Protein AF-A6LJL1-F1 (afdb_monomer)

Foldseek 3Di:
DVVVVVVVVVVVPPPFDKWKKFKDQAPHTFWIKIWTDDPQKIWIWIWGPPVKIKIKIKIFRDDQLATQWIKIWIAINNHTAWMWIWGDPQAKIKIWIDGPVDIDIDIDGHGQEQEDEPRTCQSNVLSCVVVPDQKGKYAHRVQCPVPVRVVVGIDMWGWDDDPQWIWIDDPNWIKIFRHDDSDTQWIAGPNRIIMGTDD

pLDDT: mean 88.33, std 14.08, range [37.44, 97.81]

Structure (mmCIF, N/CA/C/O backbone):
data_AF-A6LJL1-F1
#
_entry.id   AF-A6LJL1-F1
#
loop_
_atom_site.group_PDB
_atom_site.id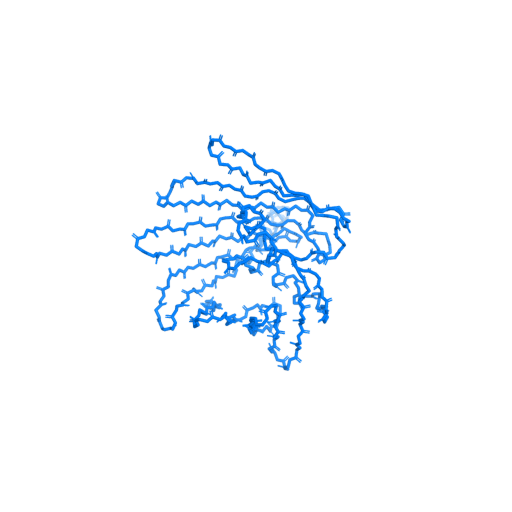
_atom_site.type_symbol
_atom_site.label_atom_id
_atom_site.label_alt_id
_atom_site.label_comp_id
_atom_site.label_asym_id
_atom_site.label_entity_id
_atom_site.label_seq_id
_atom_site.pdbx_PDB_ins_code
_atom_site.Cartn_x
_atom_site.Cartn_y
_atom_site.Cartn_z
_atom_site.occupancy
_atom_site.B_iso_or_equiv
_atom_site.auth_seq_id
_atom_site.auth_comp_id
_atom_site.auth_asym_id
_atom_site.auth_atom_id
_atom_site.pdbx_PDB_model_num
ATOM 1 N N . MET A 1 1 ? 9.061 41.554 26.485 1.00 46.41 1 MET A N 1
ATOM 2 C CA . MET A 1 1 ? 9.128 40.101 26.777 1.00 46.41 1 MET A CA 1
ATOM 3 C C . MET A 1 1 ? 7.873 39.302 26.386 1.00 46.41 1 MET A C 1
ATOM 5 O O . MET A 1 1 ? 7.991 38.101 26.227 1.00 46.41 1 MET A O 1
ATOM 9 N N . LYS A 1 2 ? 6.698 39.914 26.135 1.00 45.69 2 LYS A N 1
ATOM 10 C CA . LYS A 1 2 ? 5.479 39.180 25.710 1.00 45.69 2 LYS A CA 1
ATOM 11 C C . LYS A 1 2 ? 5.458 38.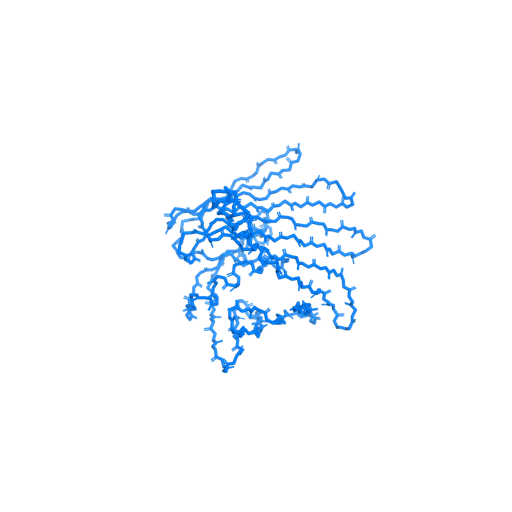695 24.244 1.00 45.69 2 LYS A C 1
ATOM 13 O O . LYS A 1 2 ? 4.682 37.809 23.926 1.00 45.69 2 LYS A O 1
ATOM 18 N N . LYS A 1 3 ? 6.308 39.236 23.357 1.00 46.81 3 LYS A N 1
ATOM 19 C CA . LYS A 1 3 ? 6.348 38.855 21.926 1.00 46.81 3 LYS A CA 1
ATOM 20 C C . LYS A 1 3 ? 7.239 37.641 21.611 1.00 46.81 3 LYS A C 1
ATOM 22 O O . LYS A 1 3 ? 7.042 37.017 20.581 1.00 46.81 3 LYS A O 1
ATOM 27 N N . LEU A 1 4 ? 8.170 37.280 22.502 1.00 45.31 4 LEU A N 1
ATOM 28 C CA . LEU A 1 4 ? 9.023 36.091 22.334 1.00 45.31 4 LEU A CA 1
ATOM 29 C C . LEU A 1 4 ? 8.313 34.792 22.744 1.00 45.31 4 LEU A C 1
ATOM 31 O O . LEU A 1 4 ? 8.611 33.737 22.198 1.00 45.31 4 LEU A O 1
ATOM 35 N N . LEU A 1 5 ? 7.332 34.874 23.649 1.00 43.56 5 LEU A N 1
ATOM 36 C CA . LEU A 1 5 ? 6.586 33.703 24.118 1.00 43.56 5 LEU A CA 1
ATOM 37 C C . LEU A 1 5 ? 5.614 33.156 23.055 1.00 43.56 5 LEU A C 1
ATOM 39 O O . LEU A 1 5 ? 5.353 31.962 23.018 1.00 43.56 5 LEU A O 1
ATOM 43 N N . VAL A 1 6 ? 5.117 34.017 22.159 1.00 47.69 6 VAL A N 1
ATOM 44 C CA . VAL A 1 6 ? 4.208 33.616 21.068 1.00 47.69 6 VAL A CA 1
ATOM 45 C C . VAL A 1 6 ? 4.959 32.846 19.975 1.00 47.69 6 VAL A C 1
ATOM 47 O O . VAL A 1 6 ? 4.405 31.925 19.389 1.00 47.69 6 VAL A O 1
ATOM 50 N N . ILE A 1 7 ? 6.242 33.148 19.751 1.00 46.62 7 ILE A N 1
ATOM 51 C CA . ILE A 1 7 ? 7.057 32.465 18.733 1.00 46.62 7 ILE A CA 1
ATOM 52 C C . ILE A 1 7 ? 7.450 31.051 19.190 1.00 46.62 7 ILE A C 1
ATOM 54 O O . ILE A 1 7 ? 7.488 30.138 18.372 1.00 46.62 7 ILE A O 1
ATOM 58 N N . PHE A 1 8 ? 7.643 30.828 20.494 1.00 38.81 8 PHE A N 1
ATOM 59 C CA . PHE A 1 8 ? 7.943 29.489 21.021 1.00 38.81 8 PHE A CA 1
ATOM 60 C C . PHE A 1 8 ? 6.727 28.544 21.047 1.00 38.81 8 PHE A C 1
ATOM 62 O O . PHE A 1 8 ? 6.906 27.332 21.039 1.00 38.81 8 PHE A O 1
ATOM 69 N N . ILE A 1 9 ? 5.498 29.078 21.024 1.00 46.72 9 ILE A N 1
ATOM 70 C CA . ILE A 1 9 ? 4.262 28.275 20.976 1.00 46.72 9 ILE A CA 1
ATOM 71 C C . ILE A 1 9 ? 3.909 27.860 19.536 1.00 46.72 9 ILE A C 1
ATOM 73 O O . ILE A 1 9 ? 3.347 26.788 19.335 1.00 46.72 9 ILE A O 1
ATOM 77 N N . VAL A 1 10 ? 4.300 28.646 18.526 1.00 43.19 10 VAL A N 1
ATOM 78 C CA . VAL A 1 10 ? 4.066 28.306 17.105 1.00 43.19 10 VAL A CA 1
ATOM 79 C C . VAL A 1 10 ? 5.048 27.239 16.591 1.00 43.19 10 VAL A C 1
ATOM 81 O O . VAL A 1 10 ? 4.733 26.507 15.659 1.00 43.19 10 VAL A O 1
ATOM 84 N N . LEU A 1 11 ? 6.213 27.080 17.228 1.00 37.44 11 LEU A N 1
ATOM 85 C CA . LEU A 1 11 ? 7.200 26.051 16.862 1.00 37.44 11 LEU A CA 1
ATOM 86 C C . LEU A 1 11 ? 6.876 24.645 17.396 1.00 37.44 11 LEU A C 1
ATOM 88 O O . LEU A 1 11 ? 7.512 23.685 16.976 1.00 37.44 11 LEU A O 1
ATOM 92 N N . PHE A 1 12 ? 5.875 24.504 18.270 1.00 40.06 12 PHE A N 1
ATOM 93 C CA . PHE A 1 12 ? 5.456 23.214 18.836 1.00 40.06 12 PHE A CA 1
ATOM 94 C C . PHE A 1 12 ? 4.215 22.610 18.150 1.00 40.06 12 PHE A C 1
ATOM 96 O O . PHE A 1 12 ? 3.683 21.608 18.616 1.00 40.06 12 PHE A O 1
ATOM 103 N N . SER A 1 13 ? 3.718 23.214 17.063 1.00 39.03 13 SER A N 1
ATOM 104 C CA . SER A 1 13 ? 2.414 22.859 16.471 1.00 39.03 13 SER A CA 1
ATOM 105 C C . SER A 1 13 ? 2.462 21.878 15.298 1.00 39.03 13 SER A C 1
ATOM 107 O O . SER A 1 13 ? 1.416 21.592 14.726 1.00 39.03 13 SER A O 1
ATOM 109 N N . ILE A 1 14 ? 3.628 21.342 14.933 1.00 46.09 14 ILE A N 1
ATOM 110 C CA . ILE A 1 14 ? 3.713 20.274 13.930 1.00 46.09 14 ILE A CA 1
ATOM 111 C C . ILE A 1 14 ? 4.067 18.973 14.650 1.00 46.09 14 ILE A C 1
ATOM 113 O O . ILE A 1 14 ? 5.149 18.419 14.483 1.00 46.09 14 ILE A O 1
ATOM 117 N N . PHE A 1 15 ? 3.161 18.490 15.501 1.00 45.28 15 PHE A N 1
ATOM 118 C CA . PHE A 1 15 ? 3.197 17.082 15.878 1.00 45.28 15 PHE A CA 1
ATOM 119 C C . PHE A 1 15 ? 2.766 16.285 14.644 1.00 45.28 15 PHE A C 1
ATOM 121 O O . PHE A 1 15 ? 1.585 16.012 14.453 1.00 45.28 15 PHE A O 1
ATOM 128 N N . THR A 1 16 ? 3.712 15.957 13.762 1.00 56.03 16 THR A N 1
ATOM 129 C CA . THR A 1 16 ? 3.513 14.864 12.808 1.00 56.03 16 THR A CA 1
ATOM 130 C C . THR A 1 16 ? 3.483 13.586 13.628 1.00 56.03 16 THR A C 1
ATOM 132 O O . THR A 1 16 ? 4.525 13.110 14.082 1.00 56.03 16 THR A O 1
ATOM 135 N N . PHE A 1 17 ? 2.284 13.077 13.891 1.00 72.75 17 PHE A N 1
ATOM 136 C CA . PHE A 1 17 ? 2.119 11.777 14.518 1.00 72.75 17 PHE A CA 1
ATOM 137 C C . PHE A 1 17 ? 2.526 10.708 13.504 1.00 72.75 17 PHE A C 1
ATOM 139 O O . PHE A 1 17 ? 1.978 10.639 12.405 1.00 72.75 17 PHE A O 1
ATOM 146 N N . ALA A 1 18 ? 3.533 9.922 13.870 1.00 87.62 18 ALA A N 1
ATOM 147 C CA . ALA A 1 18 ? 3.931 8.735 13.135 1.00 87.62 18 ALA A CA 1
ATOM 148 C C . ALA A 1 18 ? 3.239 7.525 13.766 1.00 87.62 18 ALA A C 1
ATOM 150 O O . ALA A 1 18 ? 3.271 7.368 14.987 1.00 87.62 18 ALA A O 1
ATOM 151 N N . GLU A 1 19 ? 2.632 6.676 12.948 1.00 93.81 19 GLU A N 1
ATOM 152 C CA . GLU A 1 19 ? 2.122 5.372 13.363 1.00 93.81 19 GLU A CA 1
ATOM 153 C C . GLU A 1 19 ? 3.153 4.320 12.943 1.00 93.81 19 GLU A C 1
ATOM 155 O O . GLU A 1 19 ? 3.491 4.210 11.764 1.00 93.81 19 GLU A O 1
ATOM 160 N N . ILE A 1 20 ? 3.702 3.581 13.907 1.00 95.12 20 ILE A N 1
ATOM 161 C CA . ILE A 1 20 ? 4.709 2.546 13.652 1.00 95.12 20 ILE A CA 1
ATOM 162 C C . ILE A 1 20 ? 4.022 1.191 13.723 1.00 95.12 20 ILE A C 1
ATOM 164 O O . ILE A 1 20 ? 3.273 0.918 14.652 1.00 95.12 20 ILE A O 1
ATOM 168 N N . TYR A 1 21 ? 4.305 0.333 12.755 1.00 95.56 21 TYR A N 1
ATOM 169 C CA . TYR A 1 21 ? 3.726 -0.990 12.624 1.00 95.56 21 TYR A CA 1
ATOM 170 C C . TYR A 1 21 ? 4.817 -2.053 12.592 1.00 95.56 21 TYR A C 1
ATOM 172 O O . TYR A 1 21 ? 5.855 -1.867 11.956 1.00 95.56 21 TYR A O 1
ATOM 180 N N . SER A 1 22 ? 4.561 -3.188 13.233 1.00 95.50 22 SER A N 1
ATOM 181 C CA . SER A 1 22 ? 5.344 -4.413 13.079 1.00 95.50 22 SER A CA 1
ATOM 182 C C . SER A 1 22 ? 4.721 -5.290 11.999 1.00 95.50 22 SER A C 1
ATOM 184 O O . SER A 1 22 ? 3.500 -5.391 11.925 1.00 95.50 22 SER A O 1
ATOM 186 N N . ILE A 1 23 ? 5.548 -5.911 11.159 1.00 94.19 23 ILE A N 1
ATOM 187 C CA . ILE A 1 23 ? 5.124 -6.845 10.109 1.00 94.19 23 ILE A CA 1
ATOM 188 C C . ILE A 1 23 ? 5.621 -8.233 10.496 1.00 94.19 23 ILE A C 1
ATOM 190 O O . ILE A 1 23 ? 6.821 -8.413 10.718 1.00 94.19 23 ILE A O 1
ATOM 194 N N . LYS A 1 24 ? 4.721 -9.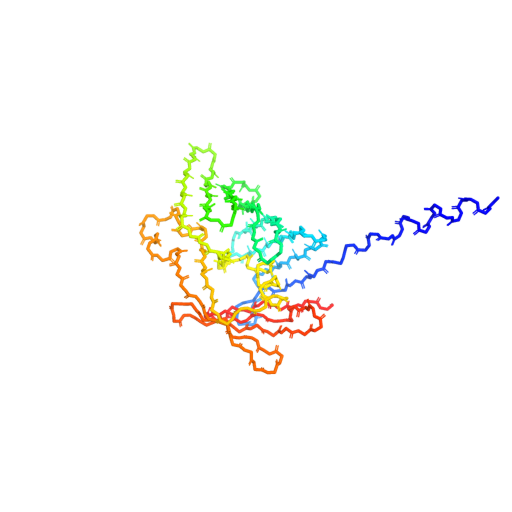214 10.572 1.00 92.75 24 LYS A N 1
ATOM 195 C CA . LYS A 1 24 ? 5.029 -10.571 11.038 1.00 92.75 24 LYS A CA 1
ATOM 196 C C . LYS A 1 24 ? 4.496 -11.635 10.084 1.00 92.75 24 LYS A C 1
ATOM 198 O O . LYS A 1 24 ? 3.499 -11.408 9.406 1.00 92.75 24 LYS A O 1
ATOM 203 N N . ILE A 1 25 ? 5.135 -12.806 10.071 1.00 90.75 25 ILE A N 1
ATOM 204 C CA . ILE A 1 25 ? 4.5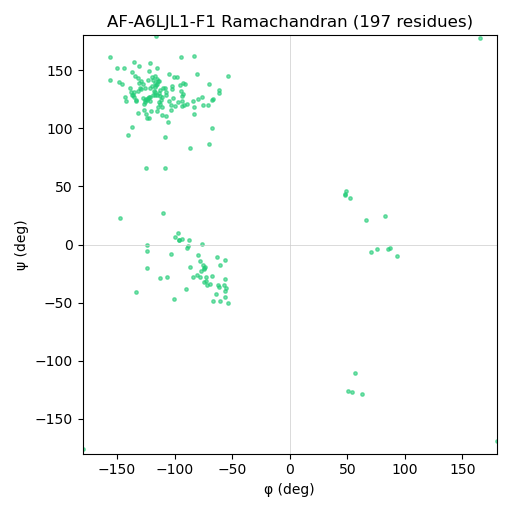41 -14.062 9.583 1.00 90.75 25 ILE A CA 1
ATOM 205 C C . ILE A 1 25 ? 4.429 -15.021 10.764 1.00 90.75 25 ILE A C 1
ATOM 207 O O . ILE A 1 25 ? 5.442 -15.439 11.334 1.00 90.75 25 ILE A O 1
ATOM 211 N N . GLY A 1 26 ? 3.193 -15.362 11.139 1.00 89.12 26 GLY A N 1
ATOM 212 C CA . GLY A 1 26 ? 2.937 -15.998 12.432 1.00 89.12 26 GLY A CA 1
ATOM 213 C C . GLY A 1 26 ? 3.527 -15.146 13.561 1.00 89.12 26 GLY A C 1
ATOM 214 O O . GLY A 1 26 ? 3.305 -13.941 13.602 1.00 89.12 26 GLY A O 1
ATOM 215 N N . ASP A 1 27 ? 4.346 -15.746 14.424 1.00 88.12 27 ASP A N 1
ATOM 216 C CA . ASP A 1 27 ? 5.006 -15.033 15.530 1.00 88.12 27 ASP A CA 1
ATOM 217 C C . ASP A 1 27 ? 6.367 -14.413 15.150 1.00 88.12 27 ASP A C 1
ATOM 219 O O . ASP A 1 27 ? 7.032 -13.794 15.982 1.00 88.12 27 ASP A O 1
ATOM 223 N N . THR A 1 28 ? 6.820 -14.587 13.903 1.00 91.81 28 THR A N 1
ATOM 224 C CA . THR A 1 28 ? 8.150 -14.134 13.467 1.00 91.81 28 THR A CA 1
ATOM 225 C C . THR A 1 28 ? 8.081 -12.707 12.945 1.00 91.81 28 THR A C 1
ATOM 227 O O . THR A 1 28 ? 7.384 -12.447 11.965 1.00 91.81 28 THR A O 1
ATOM 230 N N . LEU A 1 29 ? 8.837 -11.794 13.561 1.00 93.06 29 LEU A N 1
ATOM 231 C CA . LEU A 1 29 ? 9.020 -10.436 13.050 1.00 93.06 29 LEU A CA 1
ATOM 232 C C . LEU A 1 29 ? 9.805 -10.473 11.736 1.00 93.06 29 LEU A C 1
ATOM 234 O O . LEU A 1 29 ? 10.911 -11.006 11.691 1.00 93.06 29 LEU A O 1
ATOM 238 N N . LEU A 1 30 ? 9.240 -9.870 10.696 1.00 92.38 30 LEU A N 1
ATOM 239 C CA . LEU A 1 30 ? 9.883 -9.714 9.394 1.00 92.38 30 LEU A CA 1
ATOM 240 C C . LEU A 1 30 ? 10.339 -8.292 9.120 1.00 92.38 30 LEU A C 1
ATOM 242 O O . LEU A 1 30 ? 11.245 -8.078 8.322 1.00 92.38 30 LEU A O 1
ATOM 246 N N . GLY A 1 31 ? 9.673 -7.310 9.716 1.00 93.81 31 GLY A N 1
ATOM 247 C CA . GLY A 1 31 ? 9.887 -5.936 9.318 1.00 93.81 31 GLY A CA 1
ATOM 248 C C . GLY A 1 31 ? 9.067 -4.934 10.096 1.00 93.81 31 GLY A C 1
ATOM 249 O O . GLY A 1 31 ? 8.334 -5.268 11.030 1.00 93.81 31 GLY A O 1
ATOM 250 N N . THR A 1 32 ? 9.187 -3.684 9.677 1.00 94.81 32 THR A N 1
ATOM 251 C CA . THR A 1 32 ? 8.431 -2.567 10.231 1.00 94.81 32 THR A CA 1
ATOM 252 C C . THR A 1 32 ? 7.896 -1.684 9.122 1.00 94.81 32 THR A C 1
ATOM 254 O O . THR A 1 32 ? 8.414 -1.668 8.006 1.00 94.81 32 THR A O 1
ATOM 257 N N . SER A 1 33 ? 6.840 -0.943 9.425 1.00 94.88 33 SER A N 1
ATOM 258 C CA . SER A 1 33 ? 6.321 0.082 8.537 1.00 94.88 33 SER A CA 1
ATOM 259 C C . SER A 1 33 ? 5.940 1.313 9.334 1.00 94.88 33 SER A C 1
ATOM 261 O O . SER A 1 33 ? 5.237 1.211 10.330 1.00 94.88 33 SER A O 1
ATOM 263 N N . VAL A 1 34 ? 6.383 2.484 8.897 1.00 94.75 34 VAL A N 1
ATOM 264 C CA . VAL A 1 34 ? 6.080 3.760 9.540 1.00 94.75 34 VAL A CA 1
ATOM 265 C C . VAL A 1 34 ? 5.192 4.569 8.616 1.00 94.75 34 VAL A C 1
ATOM 267 O O . VAL A 1 34 ? 5.581 4.859 7.487 1.00 94.75 34 VAL A O 1
ATOM 270 N N . LEU A 1 35 ? 4.006 4.924 9.095 1.00 94.44 35 LEU A N 1
ATOM 271 C CA . LEU A 1 35 ? 3.041 5.770 8.412 1.00 94.44 35 LEU A CA 1
ATOM 272 C C . LEU A 1 35 ? 3.107 7.181 8.995 1.00 94.44 35 LEU A C 1
ATOM 274 O O . LEU A 1 35 ? 2.943 7.365 10.200 1.00 94.44 35 LEU A O 1
ATOM 278 N N . PHE A 1 36 ? 3.302 8.178 8.139 1.00 93.44 36 PHE A N 1
ATOM 279 C CA . PHE A 1 36 ? 3.175 9.583 8.505 1.00 93.44 36 PHE A CA 1
ATOM 280 C C . PHE A 1 36 ? 2.029 10.216 7.732 1.00 93.44 36 PHE A C 1
ATOM 282 O O . PHE A 1 36 ? 1.890 10.022 6.523 1.00 93.44 36 PHE A O 1
ATOM 289 N N . GLU A 1 37 ? 1.249 11.024 8.437 1.00 91.88 37 GLU A N 1
ATOM 290 C CA . GLU A 1 37 ? 0.139 11.780 7.878 1.00 91.88 37 GLU A CA 1
ATOM 291 C C . GLU A 1 37 ? 0.398 13.281 8.025 1.00 91.88 37 GLU A C 1
ATOM 293 O O . GLU A 1 37 ? 0.748 13.778 9.099 1.00 91.88 37 GLU A O 1
ATOM 298 N N . ASN A 1 38 ? 0.218 14.011 6.928 1.00 91.31 38 ASN A N 1
ATOM 299 C CA . ASN A 1 38 ? 0.243 15.464 6.901 1.00 91.31 38 ASN A CA 1
ATOM 300 C C . ASN A 1 38 ? -0.843 15.983 5.951 1.00 91.31 38 ASN A C 1
ATOM 302 O O . ASN A 1 38 ? -0.628 16.117 4.744 1.00 91.31 38 ASN A O 1
ATOM 306 N N . ASN A 1 39 ? -2.011 16.303 6.511 1.00 90.38 39 ASN A N 1
ATOM 307 C CA . ASN A 1 39 ? -3.206 16.704 5.768 1.00 90.38 39 ASN A CA 1
ATOM 308 C C . ASN A 1 39 ? -3.621 15.634 4.744 1.00 90.38 39 ASN A C 1
ATOM 310 O O . ASN A 1 39 ? -4.076 14.560 5.112 1.00 90.38 39 ASN A O 1
ATOM 314 N N . ASN A 1 40 ? -3.480 15.922 3.452 1.00 93.44 40 ASN A N 1
ATOM 315 C CA . ASN A 1 40 ? -3.801 15.000 2.368 1.00 93.44 40 ASN A CA 1
ATOM 316 C C . ASN A 1 40 ? -2.580 14.223 1.851 1.00 93.44 40 ASN A C 1
ATOM 318 O O . ASN A 1 40 ? -2.703 13.488 0.873 1.00 93.44 40 ASN A O 1
ATOM 322 N N . ILE A 1 41 ? -1.411 14.393 2.472 1.00 95.44 41 ILE A N 1
ATOM 323 C CA . ILE A 1 41 ? -0.172 13.715 2.096 1.00 95.44 41 ILE A CA 1
ATOM 324 C C . ILE A 1 41 ? 0.114 12.622 3.117 1.00 95.44 41 ILE A C 1
ATOM 326 O O . ILE A 1 41 ? 0.243 12.889 4.310 1.00 95.44 41 ILE A O 1
ATOM 330 N N . PHE A 1 42 ? 0.251 11.396 2.629 1.00 94.50 42 PHE A N 1
ATOM 331 C CA . PHE A 1 42 ? 0.587 10.231 3.432 1.00 94.50 42 PHE A CA 1
ATOM 332 C C . PHE A 1 42 ? 1.899 9.663 2.926 1.00 94.50 42 PHE A C 1
ATOM 334 O O . PHE A 1 42 ? 2.036 9.395 1.731 1.00 94.50 42 PHE A O 1
ATOM 341 N N . THR A 1 43 ? 2.853 9.453 3.824 1.00 94.19 43 THR A N 1
ATOM 342 C CA . THR A 1 43 ? 4.090 8.749 3.499 1.00 94.19 43 THR A CA 1
ATOM 343 C C . THR A 1 43 ? 4.166 7.453 4.280 1.00 94.19 43 THR A C 1
ATOM 345 O O . THR A 1 43 ? 3.713 7.360 5.420 1.00 94.19 43 THR A O 1
ATOM 348 N N . THR A 1 44 ? 4.692 6.410 3.652 1.00 94.19 44 THR A N 1
ATOM 349 C CA . THR A 1 44 ? 4.913 5.126 4.313 1.00 94.19 44 THR A CA 1
ATOM 350 C C . THR A 1 44 ? 6.306 4.639 3.987 1.00 94.19 44 THR A C 1
ATOM 352 O O . THR A 1 44 ? 6.641 4.519 2.811 1.00 94.19 44 THR A O 1
ATOM 355 N N . LYS A 1 45 ? 7.094 4.360 5.024 1.00 94.50 45 LYS A N 1
ATOM 356 C CA . LYS A 1 45 ? 8.402 3.720 4.905 1.00 94.50 45 LYS A CA 1
ATOM 357 C C . LYS A 1 45 ? 8.326 2.323 5.495 1.00 94.50 45 LYS A C 1
ATOM 359 O O . LYS A 1 45 ? 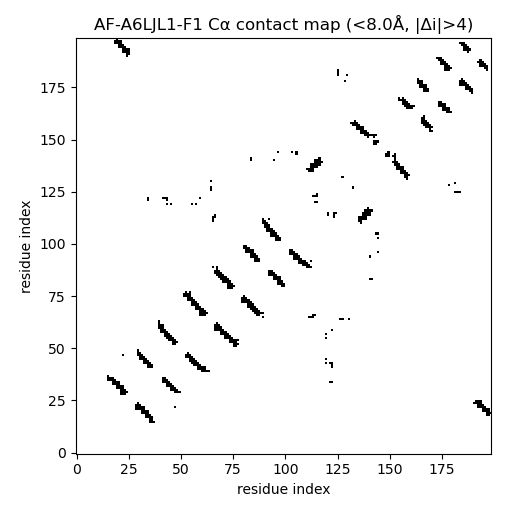8.062 2.182 6.684 1.00 94.50 45 LYS A O 1
ATOM 364 N N . THR A 1 46 ? 8.564 1.315 4.675 1.00 94.69 46 THR A N 1
ATOM 365 C CA . THR A 1 46 ? 8.489 -0.097 5.041 1.00 94.69 46 THR A CA 1
ATOM 366 C C . THR A 1 46 ? 9.857 -0.743 4.868 1.00 94.69 46 THR A C 1
ATOM 368 O O . THR A 1 46 ? 10.495 -0.576 3.834 1.00 94.69 46 THR A O 1
ATOM 371 N N . GLU A 1 47 ? 10.303 -1.495 5.867 1.00 94.81 47 GLU A N 1
ATOM 372 C CA . GLU A 1 47 ? 11.551 -2.258 5.853 1.00 94.81 47 GLU A CA 1
ATOM 373 C C . GLU A 1 47 ? 11.233 -3.716 6.188 1.00 94.81 47 GLU A C 1
ATOM 375 O O . GLU A 1 47 ? 10.614 -3.978 7.217 1.00 94.81 47 GLU A O 1
ATOM 380 N N . ILE A 1 48 ? 11.617 -4.654 5.319 1.00 92.94 48 ILE A N 1
ATOM 381 C CA . ILE A 1 48 ? 11.377 -6.095 5.484 1.00 92.94 48 ILE A CA 1
ATOM 382 C C . ILE A 1 48 ? 12.678 -6.853 5.217 1.00 92.94 48 ILE A C 1
ATOM 384 O O . ILE A 1 48 ? 13.325 -6.625 4.196 1.00 92.94 48 ILE A O 1
ATOM 388 N N . ASP A 1 49 ? 13.039 -7.773 6.106 1.00 90.56 49 ASP A N 1
ATOM 389 C CA . ASP A 1 49 ? 14.233 -8.608 5.992 1.00 90.56 49 ASP A CA 1
ATOM 390 C C . ASP A 1 49 ? 13.852 -10.056 5.641 1.00 90.56 49 ASP A C 1
ATOM 392 O O . ASP A 1 49 ? 13.275 -10.789 6.445 1.00 90.56 49 ASP A O 1
ATOM 396 N N . TYR A 1 50 ? 14.186 -10.468 4.415 1.00 84.38 50 TYR A N 1
ATOM 397 C CA . TYR A 1 50 ? 14.052 -11.854 3.942 1.00 84.38 50 TYR A CA 1
ATOM 398 C C . TYR A 1 50 ? 15.421 -12.535 3.748 1.00 84.38 50 TYR A C 1
ATOM 400 O O . TYR A 1 50 ? 15.569 -13.419 2.904 1.00 84.38 50 TYR A O 1
ATOM 408 N N . GLY A 1 51 ? 16.445 -12.102 4.488 1.00 88.62 51 GLY A N 1
ATOM 409 C CA . GLY A 1 51 ? 17.856 -12.430 4.257 1.00 88.62 51 GLY A CA 1
ATOM 410 C C . GLY A 1 51 ? 18.588 -11.395 3.393 1.00 88.62 51 GLY A C 1
ATOM 411 O O . GLY A 1 51 ? 19.812 -11.444 3.293 1.00 88.62 51 GLY A O 1
ATOM 412 N N . VAL A 1 52 ? 17.837 -10.464 2.803 1.00 91.94 52 VAL A N 1
ATOM 413 C CA . VAL A 1 52 ? 18.287 -9.181 2.248 1.00 91.94 52 VAL A CA 1
ATOM 414 C C . VAL A 1 52 ? 17.268 -8.121 2.667 1.00 91.94 52 VAL A C 1
ATOM 416 O O . VAL A 1 52 ? 16.075 -8.429 2.809 1.00 91.94 52 VAL A O 1
ATOM 419 N N . LEU A 1 53 ? 17.721 -6.885 2.866 1.00 93.81 53 LEU A N 1
ATOM 420 C CA . LEU A 1 53 ? 16.871 -5.795 3.333 1.00 93.81 53 LEU A CA 1
ATOM 421 C C . LEU A 1 53 ? 16.117 -5.174 2.156 1.00 93.81 53 LEU A C 1
ATOM 423 O O . LEU A 1 53 ? 16.705 -4.495 1.313 1.00 93.81 53 LEU A O 1
ATOM 427 N N . TYR A 1 54 ? 14.801 -5.359 2.132 1.00 94.06 54 TYR A N 1
ATOM 428 C CA . TYR A 1 54 ? 13.898 -4.663 1.226 1.00 94.06 54 TYR A CA 1
ATOM 429 C C . TYR A 1 54 ? 13.377 -3.398 1.902 1.00 94.06 54 TYR A C 1
ATOM 431 O O . TYR A 1 54 ? 12.711 -3.473 2.934 1.00 94.06 54 TYR A O 1
ATOM 439 N N . THR A 1 55 ? 13.636 -2.239 1.304 1.00 94.38 55 THR A N 1
ATOM 440 C CA . THR A 1 55 ? 13.056 -0.964 1.738 1.00 94.38 55 THR A CA 1
ATOM 441 C C . THR A 1 55 ? 12.111 -0.445 0.674 1.00 94.38 55 THR A C 1
ATOM 443 O O . THR A 1 55 ? 12.451 -0.410 -0.513 1.00 94.38 55 THR A O 1
ATOM 446 N N . ILE A 1 56 ? 10.928 -0.029 1.110 1.00 94.06 56 ILE A N 1
ATOM 447 C CA . ILE A 1 56 ? 9.929 0.592 0.261 1.00 94.06 56 ILE A CA 1
ATOM 448 C C . ILE A 1 56 ? 9.504 1.917 0.867 1.00 94.06 56 ILE A C 1
ATOM 450 O O . ILE A 1 56 ? 8.976 1.962 1.975 1.00 94.06 56 ILE A O 1
ATOM 454 N N . ASP A 1 57 ? 9.697 2.983 0.104 1.00 94.56 57 ASP A N 1
ATOM 455 C CA . ASP A 1 57 ? 9.322 4.337 0.488 1.00 94.56 57 ASP A CA 1
ATOM 456 C C . ASP A 1 57 ? 8.215 4.818 -0.440 1.00 94.56 57 ASP A C 1
ATOM 458 O O . ASP A 1 57 ? 8.410 4.913 -1.651 1.00 94.56 57 ASP A O 1
ATOM 462 N N . SER A 1 58 ? 7.044 5.119 0.112 1.00 95.12 58 SER A N 1
ATOM 463 C CA . SER A 1 58 ? 5.904 5.610 -0.655 1.00 95.12 58 SER A CA 1
ATOM 464 C C . SER A 1 58 ? 5.412 6.961 -0.166 1.00 95.12 58 SER A C 1
ATOM 466 O O . SER A 1 58 ? 5.507 7.306 1.011 1.00 95.12 58 SER A O 1
ATOM 468 N N . THR A 1 59 ? 4.878 7.742 -1.095 1.00 95.88 59 THR A N 1
ATOM 469 C CA . THR A 1 59 ? 4.192 9.006 -0.853 1.00 95.88 59 THR A CA 1
ATOM 470 C C . THR A 1 59 ? 2.930 9.030 -1.693 1.00 95.88 59 THR A C 1
ATOM 472 O O . THR A 1 59 ? 2.977 8.826 -2.902 1.00 95.88 59 THR A O 1
ATOM 475 N N . THR A 1 60 ? 1.796 9.290 -1.057 1.00 96.12 60 THR A N 1
ATOM 476 C CA . THR A 1 60 ? 0.518 9.494 -1.734 1.00 96.12 60 THR A CA 1
ATOM 477 C C . THR A 1 60 ? -0.031 10.858 -1.370 1.00 96.12 60 THR A C 1
ATOM 479 O O . THR A 1 60 ? -0.183 11.174 -0.192 1.00 96.12 60 THR A O 1
ATOM 482 N N . VAL A 1 61 ? -0.357 11.648 -2.384 1.00 97.12 61 VAL A N 1
ATOM 483 C CA . VAL A 1 61 ? -1.188 12.841 -2.246 1.00 97.12 61 VAL A CA 1
ATOM 484 C C . VAL A 1 61 ? -2.604 12.437 -2.613 1.00 97.12 61 VAL A C 1
ATOM 486 O O . VAL A 1 61 ? -2.837 11.933 -3.712 1.00 97.12 61 VAL A O 1
ATOM 489 N N . PHE A 1 62 ? -3.542 12.640 -1.699 1.00 95.69 62 PHE A N 1
ATOM 490 C CA . PHE A 1 62 ? -4.950 12.356 -1.924 1.00 95.69 62 PHE A CA 1
ATOM 491 C C . PHE A 1 62 ? -5.721 13.620 -2.310 1.00 95.69 62 PHE A C 1
ATOM 493 O O . PHE A 1 62 ? -5.484 14.708 -1.778 1.00 95.69 62 PHE A O 1
ATOM 500 N N . ASN A 1 63 ? -6.698 13.448 -3.193 1.00 93.94 63 ASN A N 1
ATOM 501 C CA . ASN A 1 63 ? -7.811 14.365 -3.374 1.00 93.94 63 ASN A CA 1
ATOM 502 C C . ASN A 1 63 ? -9.070 13.646 -2.880 1.00 93.94 63 ASN A C 1
ATOM 504 O O . ASN A 1 63 ? -9.473 12.629 -3.445 1.00 93.94 63 ASN A O 1
ATOM 508 N N . GLU A 1 64 ? -9.639 14.124 -1.773 1.00 89.25 64 GLU A N 1
ATOM 509 C CA . GLU A 1 64 ? -10.646 13.376 -1.013 1.00 89.25 64 GLU A CA 1
ATOM 510 C C . GLU A 1 64 ? -10.144 11.949 -0.723 1.00 89.25 64 GLU A C 1
ATOM 512 O O . GLU A 1 64 ? -9.061 11.801 -0.161 1.00 89.25 64 GLU A O 1
ATOM 517 N N . ASN A 1 65 ? -10.887 10.898 -1.059 1.00 88.31 65 ASN A N 1
ATOM 518 C CA . ASN A 1 65 ? -10.511 9.506 -0.802 1.00 88.31 65 ASN A CA 1
ATOM 519 C C . ASN A 1 65 ? -9.682 8.852 -1.924 1.00 88.31 65 ASN A C 1
ATOM 521 O O . ASN A 1 65 ? -9.274 7.699 -1.782 1.00 88.31 65 ASN A O 1
ATOM 525 N N . LEU A 1 66 ? -9.435 9.559 -3.028 1.00 93.00 66 LEU A N 1
ATOM 526 C CA . LEU A 1 66 ? -8.739 9.036 -4.204 1.00 93.00 66 LEU A CA 1
ATOM 527 C C . LEU A 1 66 ? -7.310 9.574 -4.260 1.00 93.00 66 LEU A C 1
ATOM 529 O O . LEU A 1 66 ? -7.039 10.697 -3.838 1.00 93.00 66 LEU A O 1
ATOM 533 N N . PHE A 1 67 ? -6.375 8.774 -4.771 1.00 95.06 67 PHE A N 1
ATOM 534 C CA . PHE A 1 67 ? -5.019 9.270 -4.997 1.00 95.06 67 PHE A CA 1
ATOM 535 C C . PHE A 1 67 ? -5.036 10.280 -6.151 1.00 95.06 67 PHE A C 1
ATOM 537 O O . PHE A 1 67 ? -5.709 10.064 -7.150 1.00 95.06 67 PHE A O 1
ATOM 544 N N . GLU A 1 68 ? -4.305 11.377 -6.016 1.00 97.12 68 GLU A N 1
ATOM 545 C CA . GLU A 1 68 ? -4.017 12.315 -7.105 1.00 97.12 68 GLU A CA 1
ATOM 546 C C . GLU A 1 68 ? -2.608 12.051 -7.637 1.00 97.12 68 GLU A C 1
ATOM 548 O O . GLU A 1 68 ? -2.403 11.911 -8.841 1.00 97.12 68 GLU A O 1
ATOM 553 N N . ASN A 1 69 ? -1.646 11.913 -6.720 1.00 97.38 69 ASN A N 1
ATOM 554 C CA . ASN A 1 69 ? -0.265 11.558 -7.016 1.00 97.38 69 ASN A CA 1
ATOM 555 C C . ASN A 1 69 ? 0.176 10.418 -6.103 1.00 97.38 69 ASN A C 1
ATOM 557 O O . ASN A 1 69 ? -0.132 10.407 -4.912 1.00 97.38 69 ASN A O 1
ATOM 561 N N . TYR A 1 70 ? 0.914 9.474 -6.661 1.00 96.06 70 TYR A N 1
ATOM 562 C CA . TYR A 1 70 ? 1.448 8.319 -5.961 1.00 96.06 70 TYR A CA 1
ATOM 563 C C . TYR A 1 70 ? 2.884 8.099 -6.412 1.00 96.06 70 TYR A C 1
ATOM 565 O O . TYR A 1 70 ? 3.144 8.014 -7.605 1.00 96.06 70 TYR A O 1
ATOM 573 N N . THR A 1 71 ? 3.809 7.976 -5.476 1.00 96.00 71 THR A N 1
ATOM 574 C CA . THR A 1 71 ? 5.177 7.553 -5.764 1.00 96.00 71 THR A CA 1
ATOM 575 C C . THR A 1 71 ? 5.531 6.445 -4.800 1.00 96.00 71 THR A C 1
ATOM 577 O O . THR A 1 71 ? 5.275 6.571 -3.606 1.00 96.00 71 THR A O 1
ATOM 580 N N . VAL A 1 72 ? 6.133 5.375 -5.301 1.00 95.25 72 VAL A N 1
ATOM 581 C CA . VAL A 1 72 ? 6.714 4.316 -4.480 1.00 95.25 72 VAL A CA 1
ATOM 582 C C . VAL A 1 72 ? 8.070 3.928 -5.041 1.00 95.25 72 VAL A C 1
ATOM 584 O O . VAL A 1 72 ? 8.179 3.645 -6.229 1.00 95.25 72 VAL A O 1
ATOM 587 N N . SER A 1 73 ? 9.089 3.907 -4.193 1.00 94.88 73 SER A N 1
ATOM 588 C CA . SER A 1 73 ? 10.463 3.557 -4.546 1.00 94.88 73 SER A CA 1
ATOM 589 C C . SER A 1 73 ? 10.880 2.276 -3.844 1.00 94.88 73 SER A C 1
ATOM 591 O O . SER A 1 73 ? 10.556 2.066 -2.677 1.00 94.88 73 SER A O 1
ATOM 593 N N . PHE A 1 74 ? 11.622 1.434 -4.556 1.00 93.69 74 PHE A N 1
ATOM 594 C CA . PHE A 1 74 ? 12.055 0.119 -4.101 1.00 93.69 74 PHE A CA 1
ATOM 595 C C . PHE A 1 74 ? 13.576 0.064 -4.019 1.00 93.69 74 PHE A C 1
ATOM 597 O O . PHE A 1 74 ? 14.278 0.330 -5.002 1.00 93.69 74 PHE A O 1
ATOM 604 N N . THR A 1 75 ? 14.083 -0.363 -2.872 1.00 94.94 75 THR A N 1
ATOM 605 C CA . THR A 1 75 ? 15.512 -0.504 -2.594 1.00 94.94 75 THR A CA 1
ATOM 606 C C . THR A 1 75 ? 15.784 -1.897 -2.032 1.00 94.94 75 THR A C 1
ATOM 608 O O . THR A 1 75 ? 14.995 -2.406 -1.237 1.00 94.94 75 THR A O 1
ATOM 611 N N . VAL A 1 76 ? 16.894 -2.514 -2.440 1.00 95.19 76 VAL A N 1
ATOM 612 C CA . VAL A 1 76 ? 17.370 -3.809 -1.924 1.00 95.19 76 VAL A CA 1
ATOM 613 C C . VAL A 1 76 ? 18.805 -3.635 -1.444 1.00 95.19 76 VAL A C 1
ATOM 615 O O . VAL A 1 76 ? 19.649 -3.180 -2.214 1.00 95.19 76 VAL A O 1
ATOM 618 N N . ASP A 1 77 ? 19.073 -3.935 -0.172 1.00 94.81 77 ASP A N 1
ATOM 619 C CA . ASP A 1 77 ? 20.371 -3.729 0.492 1.00 94.81 77 ASP A CA 1
ATOM 620 C C . ASP A 1 77 ? 20.946 -2.318 0.254 1.00 94.81 77 ASP A C 1
ATOM 622 O O . ASP A 1 77 ? 22.118 -2.123 -0.070 1.00 94.81 77 ASP A O 1
ATOM 626 N N . GLY A 1 78 ? 20.081 -1.303 0.347 1.00 92.62 78 GLY A N 1
ATOM 627 C CA . GLY A 1 78 ? 20.441 0.099 0.106 1.00 92.62 78 GLY A CA 1
ATOM 628 C C . GLY A 1 78 ? 20.612 0.488 -1.370 1.00 92.62 78 GLY A C 1
ATOM 629 O O . GLY A 1 78 ? 20.795 1.668 -1.666 1.00 92.62 78 GLY A O 1
ATOM 630 N N . SER A 1 79 ? 20.509 -0.458 -2.307 1.00 95.62 79 SER A N 1
ATOM 631 C CA . SER A 1 79 ? 20.602 -0.200 -3.746 1.00 95.62 79 SER A CA 1
ATOM 632 C C . SER A 1 79 ? 19.228 0.025 -4.372 1.00 95.62 79 SER A C 1
ATOM 634 O O . SER A 1 79 ? 18.347 -0.830 -4.292 1.00 95.62 79 SER A O 1
ATOM 636 N N . TYR A 1 80 ? 19.045 1.174 -5.025 1.00 94.69 80 TYR A N 1
ATOM 637 C CA . TYR A 1 80 ? 17.812 1.504 -5.742 1.00 94.69 80 TYR A CA 1
ATOM 638 C C . TYR A 1 80 ? 17.546 0.507 -6.877 1.00 94.69 80 TYR A C 1
ATOM 640 O O . TYR A 1 80 ? 18.417 0.248 -7.710 1.00 94.69 80 TYR A O 1
ATOM 648 N N . THR A 1 81 ? 16.323 -0.015 -6.932 1.00 92.94 81 THR A N 1
ATOM 649 C CA . THR A 1 81 ? 15.901 -1.000 -7.942 1.00 92.94 81 THR A CA 1
ATOM 650 C C . THR A 1 81 ? 14.867 -0.448 -8.918 1.00 92.94 81 THR A C 1
ATOM 652 O O . THR A 1 81 ? 14.846 -0.848 -10.084 1.00 92.94 81 THR A O 1
ATOM 655 N N . GLY A 1 82 ? 14.050 0.509 -8.483 1.00 94.50 82 GLY A N 1
ATOM 656 C CA . GLY A 1 82 ? 13.067 1.165 -9.331 1.00 94.50 82 GLY A CA 1
ATOM 657 C C . GLY A 1 82 ? 12.039 1.954 -8.532 1.00 94.50 82 GLY A C 1
ATOM 658 O O . GLY A 1 82 ? 12.044 1.926 -7.301 1.00 94.50 82 GLY A O 1
ATOM 659 N N . GLN A 1 83 ? 11.137 2.623 -9.239 1.00 95.62 83 GLN A N 1
ATOM 660 C CA . GLN A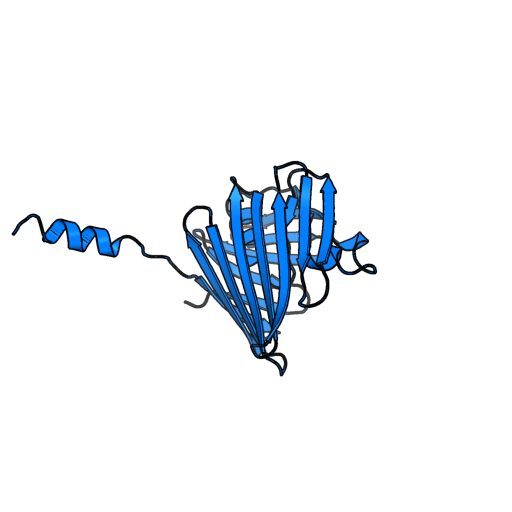 1 83 ? 9.999 3.318 -8.653 1.00 95.62 83 GLN A CA 1
ATOM 661 C C . GLN A 1 83 ? 8.765 3.215 -9.547 1.00 95.62 83 GLN A C 1
ATOM 663 O O . GLN A 1 83 ? 8.883 3.100 -10.768 1.00 95.62 83 GLN A O 1
ATOM 668 N N . ILE A 1 84 ? 7.580 3.276 -8.945 1.00 95.69 84 ILE A N 1
ATOM 669 C CA . ILE A 1 84 ? 6.321 3.500 -9.656 1.00 95.69 84 ILE A CA 1
ATOM 670 C C . ILE A 1 84 ? 5.845 4.914 -9.342 1.00 95.69 84 ILE A C 1
ATOM 672 O O . ILE A 1 84 ? 5.727 5.284 -8.176 1.00 95.69 84 ILE A O 1
ATOM 676 N N . VAL A 1 85 ? 5.527 5.674 -10.386 1.00 96.88 85 VAL A N 1
ATOM 677 C CA . VAL A 1 85 ? 4.893 6.991 -10.301 1.00 96.88 85 VAL A CA 1
ATOM 678 C C . VAL A 1 85 ? 3.495 6.890 -10.896 1.00 96.88 85 VAL A C 1
ATOM 680 O O . VAL A 1 85 ? 3.329 6.488 -12.043 1.00 96.88 85 VAL A O 1
ATOM 683 N N . GLY A 1 86 ? 2.482 7.227 -10.112 1.00 96.50 86 GLY A N 1
ATOM 684 C CA . GLY A 1 86 ? 1.078 7.246 -10.480 1.00 96.50 86 GLY A CA 1
ATOM 685 C C . GLY A 1 86 ? 0.511 8.661 -10.433 1.00 96.50 86 GLY A C 1
ATOM 686 O O . GLY A 1 86 ? 0.767 9.403 -9.488 1.00 96.50 86 GLY A O 1
ATOM 687 N N . ASN A 1 87 ? -0.307 9.016 -11.418 1.00 97.81 87 ASN A N 1
ATOM 688 C CA . ASN A 1 87 ? -1.139 10.215 -11.393 1.00 97.81 87 ASN A CA 1
ATOM 689 C C . ASN A 1 87 ? -2.571 9.865 -11.802 1.00 97.81 87 ASN A C 1
ATOM 691 O O . ASN A 1 87 ? -2.777 9.019 -12.679 1.00 97.81 87 ASN A O 1
ATOM 695 N N . TYR A 1 88 ? -3.553 10.503 -11.171 1.00 97.44 88 TYR A N 1
ATOM 696 C CA . TYR A 1 88 ? -4.958 10.236 -11.435 1.00 97.44 88 TYR A CA 1
ATOM 697 C C . TYR A 1 88 ? -5.807 11.504 -11.374 1.00 97.44 88 TYR A C 1
ATOM 699 O O . TYR A 1 88 ? -5.805 12.235 -10.389 1.00 97.44 88 TYR A O 1
ATOM 707 N N . ASP A 1 89 ? -6.570 11.737 -12.443 1.00 94.06 89 ASP A N 1
ATOM 708 C CA . ASP A 1 89 ? -7.450 12.902 -12.606 1.00 94.06 89 ASP A CA 1
ATOM 709 C C . ASP A 1 89 ? -8.923 12.616 -12.234 1.00 94.06 89 ASP A C 1
ATOM 711 O O . ASP A 1 89 ? -9.821 13.407 -12.533 1.00 94.06 89 ASP A O 1
ATOM 715 N N . GLY A 1 90 ? -9.198 11.450 -11.636 1.00 90.75 90 GLY A N 1
ATOM 716 C CA . GLY A 1 90 ? -10.551 10.964 -11.342 1.00 90.75 90 GLY A CA 1
ATOM 717 C C . GLY A 1 90 ? -11.220 10.184 -12.486 1.00 90.75 90 GLY A C 1
ATOM 718 O O . GLY A 1 90 ? -12.335 9.680 -12.321 1.00 90.75 90 GLY A O 1
ATOM 719 N N . LYS A 1 91 ? -10.578 10.064 -13.655 1.00 93.06 91 LYS A N 1
ATOM 720 C CA . LYS A 1 91 ? -11.075 9.300 -14.816 1.00 93.06 91 LYS A CA 1
ATOM 721 C C . LYS A 1 91 ? -10.020 8.398 -15.445 1.00 93.06 91 LYS A C 1
ATOM 723 O O . LYS A 1 91 ? -10.348 7.284 -15.851 1.00 93.06 91 LYS A O 1
ATOM 728 N N . VAL A 1 92 ? -8.788 8.877 -15.561 1.00 95.69 92 VAL A N 1
ATOM 729 C CA . VAL A 1 92 ? -7.665 8.178 -16.177 1.00 95.69 92 VAL A CA 1
ATOM 730 C C . VAL A 1 92 ? -6.506 8.143 -15.198 1.00 95.69 92 VAL A C 1
ATOM 732 O O . VAL A 1 92 ? -5.957 9.180 -14.834 1.00 95.69 92 VAL A O 1
ATOM 735 N N . ALA A 1 93 ? -6.130 6.939 -14.777 1.00 97.00 93 ALA A N 1
ATOM 736 C CA . ALA A 1 93 ? -4.937 6.719 -13.975 1.00 97.00 93 ALA A CA 1
ATOM 737 C C . ALA A 1 93 ? -3.764 6.371 -14.891 1.00 97.00 93 ALA A C 1
ATOM 739 O O . ALA A 1 93 ? -3.862 5.456 -15.710 1.00 97.00 93 ALA A O 1
ATOM 740 N N . ASN A 1 94 ? -2.656 7.086 -14.749 1.00 97.50 94 ASN A N 1
ATOM 741 C CA . ASN A 1 94 ? -1.418 6.841 -15.475 1.00 97.50 94 ASN A CA 1
ATOM 742 C C . ASN A 1 94 ? -0.358 6.374 -14.489 1.00 97.50 94 ASN A C 1
ATOM 744 O O . ASN A 1 94 ? -0.118 7.050 -13.495 1.00 97.50 94 ASN A O 1
ATOM 748 N N . PHE A 1 95 ? 0.276 5.245 -14.779 1.00 97.00 95 PHE A N 1
ATOM 749 C CA . PHE A 1 95 ? 1.369 4.691 -13.996 1.00 97.00 95 PHE A CA 1
ATOM 750 C C . PHE A 1 95 ? 2.616 4.578 -14.863 1.00 97.00 95 PHE A C 1
ATOM 752 O O . PHE A 1 95 ? 2.551 4.115 -16.002 1.00 97.00 95 PHE A O 1
ATOM 759 N N . VAL A 1 96 ? 3.759 4.955 -14.311 1.00 97.19 96 VAL A N 1
ATOM 760 C CA . VAL A 1 96 ? 5.077 4.796 -14.918 1.00 97.19 96 VAL A CA 1
ATOM 761 C C . VAL A 1 96 ? 5.923 3.955 -13.978 1.00 97.19 96 VAL A C 1
ATOM 763 O O . VAL A 1 96 ? 6.021 4.287 -12.803 1.00 97.19 96 VAL A O 1
ATOM 766 N N . PHE A 1 97 ? 6.521 2.876 -14.475 1.00 95.31 97 PHE A N 1
ATOM 767 C CA . PHE A 1 97 ? 7.544 2.124 -13.758 1.00 95.31 97 PHE A CA 1
ATOM 768 C C . PHE A 1 97 ? 8.913 2.460 -14.326 1.00 95.31 97 PHE A C 1
ATOM 770 O O . PHE A 1 97 ? 9.168 2.226 -15.508 1.00 95.31 97 PHE A O 1
ATOM 777 N N . GLU A 1 98 ? 9.785 2.993 -13.480 1.00 94.62 98 GLU A N 1
ATOM 778 C CA . GLU A 1 98 ? 11.120 3.447 -13.843 1.00 94.62 98 GLU A CA 1
ATOM 779 C C . GLU A 1 98 ? 12.168 2.603 -13.126 1.00 94.62 98 GLU A C 1
ATOM 781 O O . GLU A 1 98 ? 12.149 2.456 -11.906 1.00 94.62 98 GLU A O 1
ATOM 786 N N . THR A 1 99 ? 13.119 2.075 -13.886 1.00 92.56 99 THR A N 1
ATOM 787 C CA . THR A 1 99 ? 14.339 1.447 -13.373 1.00 92.56 99 THR A CA 1
ATOM 788 C C . THR A 1 99 ? 15.546 2.264 -13.826 1.00 92.56 99 THR A C 1
ATOM 790 O O . THR A 1 99 ? 15.417 3.235 -14.569 1.00 92.56 99 THR A O 1
ATOM 793 N N . LEU A 1 100 ? 16.754 1.844 -13.444 1.00 88.25 100 LEU A N 1
ATOM 794 C CA . LEU A 1 100 ? 17.989 2.459 -13.946 1.00 88.25 100 LEU A CA 1
ATOM 795 C C . LEU A 1 100 ? 18.161 2.356 -15.475 1.00 88.25 100 LEU A C 1
ATOM 797 O O . LEU A 1 100 ? 18.999 3.054 -16.038 1.00 88.25 100 LEU A O 1
ATOM 801 N N . GLN A 1 101 ? 17.425 1.462 -16.144 1.00 89.44 101 GLN A N 1
ATOM 802 C CA . GLN A 1 101 ? 17.664 1.093 -17.545 1.00 89.44 101 GLN A CA 1
ATOM 803 C C . GLN A 1 101 ? 16.443 1.289 -18.447 1.00 89.44 101 GLN A C 1
ATOM 805 O O . GLN A 1 101 ? 16.584 1.344 -19.666 1.00 89.44 101 GLN A O 1
ATOM 810 N N . SER A 1 102 ? 15.241 1.355 -17.877 1.00 89.44 102 SER A N 1
ATOM 811 C CA . SER A 1 102 ? 13.999 1.318 -18.645 1.00 89.44 102 SER A CA 1
ATOM 812 C C . SER A 1 102 ? 12.888 2.093 -17.956 1.00 89.44 102 SER A C 1
ATOM 814 O O . SER A 1 102 ? 12.838 2.146 -16.730 1.00 89.44 102 SER A O 1
ATOM 816 N N . SER A 1 103 ? 11.960 2.612 -18.754 1.00 93.56 103 SER A N 1
ATOM 817 C CA . SER A 1 103 ? 10.708 3.193 -18.282 1.00 93.56 103 SER A CA 1
ATOM 818 C C . SER A 1 103 ? 9.545 2.572 -19.052 1.00 93.56 103 SER A C 1
ATOM 820 O O . SER A 1 103 ? 9.614 2.432 -20.276 1.00 93.56 103 SER A O 1
ATOM 822 N N . TYR A 1 104 ? 8.499 2.172 -18.335 1.00 92.94 104 TYR A N 1
ATOM 823 C CA . TYR A 1 104 ? 7.283 1.592 -18.900 1.00 92.94 104 TYR A CA 1
ATOM 824 C C . TYR A 1 104 ? 6.079 2.382 -18.420 1.00 92.94 104 TYR A C 1
ATOM 826 O O . TYR A 1 104 ? 5.952 2.649 -17.229 1.00 92.94 104 TYR A O 1
ATOM 834 N N . THR A 1 105 ? 5.164 2.710 -19.325 1.00 95.12 105 THR A N 1
ATOM 835 C CA . THR A 1 105 ? 3.944 3.454 -18.997 1.00 95.12 105 THR A CA 1
ATOM 836 C C . THR A 1 105 ? 2.716 2.579 -19.191 1.00 95.12 105 THR A C 1
ATOM 838 O O . THR A 1 105 ? 2.624 1.825 -20.159 1.00 95.12 105 THR A O 1
ATOM 841 N N . TYR A 1 106 ? 1.756 2.711 -18.283 1.00 95.56 106 TYR A N 1
ATOM 842 C CA . TYR A 1 106 ? 0.464 2.052 -18.348 1.00 95.56 106 TYR A CA 1
ATOM 843 C C . TYR A 1 106 ? -0.650 3.046 -18.008 1.00 95.56 106 TYR A C 1
ATOM 845 O O . TYR A 1 106 ? -0.585 3.728 -16.988 1.00 95.56 106 TYR A O 1
ATOM 853 N N . SER A 1 107 ? -1.696 3.097 -18.833 1.00 96.00 107 SER A N 1
ATOM 854 C CA . SER A 1 107 ? -2.856 3.970 -18.617 1.00 96.00 107 SER A CA 1
ATOM 855 C C . SER A 1 107 ? -4.127 3.150 -18.418 1.00 96.00 107 SER A C 1
ATOM 857 O O . SER A 1 107 ? -4.405 2.204 -19.155 1.00 96.00 107 SER A O 1
ATOM 859 N N . LEU A 1 108 ? -4.926 3.539 -17.431 1.00 95.00 108 LEU A N 1
ATOM 860 C CA . LEU A 1 108 ? -6.198 2.924 -17.075 1.00 95.00 108 LEU A CA 1
ATOM 861 C C . LEU A 1 108 ? -7.312 3.956 -17.178 1.00 95.00 108 LEU A C 1
ATOM 863 O O . LEU A 1 108 ? -7.361 4.901 -16.399 1.00 95.00 108 LEU A O 1
ATOM 867 N N . ASN A 1 109 ? -8.248 3.747 -18.100 1.00 94.62 109 ASN A N 1
ATOM 868 C CA . ASN A 1 109 ? -9.467 4.546 -18.179 1.00 94.62 109 ASN A CA 1
ATOM 869 C C . ASN A 1 109 ? -10.530 3.946 -17.248 1.00 94.62 109 ASN A C 1
ATOM 871 O O . ASN A 1 109 ? -11.351 3.123 -17.658 1.00 94.62 109 ASN A O 1
ATOM 875 N N . SER A 1 110 ? -10.460 4.299 -15.966 1.00 91.12 110 SER A N 1
ATOM 876 C CA . SER A 1 110 ? -11.423 3.871 -14.959 1.00 91.12 110 SER A CA 1
ATOM 877 C C . SER A 1 110 ? -11.589 4.935 -13.887 1.00 91.12 110 SER A C 1
ATOM 879 O O . SER A 1 110 ? -10.618 5.516 -13.417 1.00 91.12 110 SER A O 1
ATOM 881 N N . ARG A 1 111 ? -12.843 5.123 -13.472 1.00 90.75 111 ARG A N 1
ATOM 882 C CA . ARG A 1 111 ? -13.223 5.985 -12.351 1.00 90.75 111 ARG A CA 1
ATOM 883 C C . ARG A 1 111 ? -13.083 5.258 -11.015 1.00 90.75 111 ARG A C 1
ATOM 885 O O . ARG A 1 111 ? -13.033 4.025 -10.998 1.00 90.75 111 ARG A O 1
ATOM 892 N N . ASP A 1 112 ? -13.046 6.042 -9.940 1.00 86.88 112 ASP A N 1
ATOM 893 C CA . ASP A 1 112 ? -13.050 5.621 -8.534 1.00 86.88 112 ASP A CA 1
ATOM 894 C C . ASP A 1 112 ? -12.039 4.504 -8.211 1.00 86.88 112 ASP A C 1
ATOM 896 O O . ASP A 1 112 ? -12.355 3.528 -7.529 1.00 86.88 112 ASP A O 1
ATOM 900 N N . LEU A 1 113 ? -10.824 4.628 -8.762 1.00 93.06 113 LEU A N 1
ATOM 901 C CA . LEU A 1 113 ? -9.727 3.686 -8.551 1.00 93.06 113 LEU A CA 1
ATOM 902 C C . LEU A 1 113 ? -9.026 3.927 -7.211 1.00 93.06 113 LEU A C 1
ATOM 904 O O . LEU A 1 113 ? -8.493 5.007 -6.959 1.00 93.06 113 LEU A O 1
ATOM 908 N N . ILE A 1 114 ? -8.948 2.877 -6.400 1.00 93.12 114 ILE A N 1
ATOM 909 C CA . ILE A 1 114 ? -8.187 2.838 -5.150 1.00 93.12 114 ILE A CA 1
ATOM 910 C C . ILE A 1 114 ? -6.956 1.953 -5.346 1.00 93.12 114 ILE A C 1
ATOM 912 O O . ILE A 1 114 ? -7.046 0.865 -5.912 1.00 93.12 114 ILE A O 1
ATOM 916 N N . ILE A 1 115 ? -5.793 2.402 -4.881 1.00 93.38 115 ILE A N 1
ATOM 917 C CA . ILE A 1 115 ? -4.583 1.577 -4.909 1.00 93.38 115 ILE A CA 1
ATOM 918 C C . ILE A 1 115 ? -4.665 0.536 -3.789 1.00 93.38 115 ILE A C 1
ATOM 920 O O . ILE A 1 115 ? -4.867 0.873 -2.624 1.00 93.38 115 ILE A O 1
ATOM 924 N N . LEU A 1 116 ? -4.490 -0.732 -4.149 1.00 88.75 116 LEU A N 1
ATOM 925 C CA . LEU A 1 116 ? -4.289 -1.833 -3.219 1.00 88.75 116 LEU A CA 1
ATOM 926 C C . LEU A 1 116 ? -2.982 -2.513 -3.600 1.00 88.75 116 LEU A C 1
ATOM 928 O O . LEU A 1 116 ? -2.907 -3.143 -4.645 1.00 88.75 116 LEU A O 1
ATOM 932 N N . ASP A 1 117 ? -1.944 -2.360 -2.787 1.00 74.88 117 ASP A N 1
ATOM 933 C CA . ASP A 1 117 ? -0.628 -2.918 -3.084 1.00 74.88 117 ASP A CA 1
ATOM 934 C C . ASP A 1 117 ? -0.151 -3.870 -1.986 1.00 74.88 117 ASP A C 1
ATOM 936 O O . ASP A 1 117 ? -0.056 -3.480 -0.828 1.00 74.88 117 ASP A O 1
ATOM 940 N N . ASN A 1 118 ? 0.170 -5.113 -2.344 1.00 61.97 118 ASN A N 1
ATOM 941 C CA . ASN A 1 118 ? 0.355 -6.246 -1.425 1.00 61.97 118 ASN A CA 1
ATOM 942 C C . ASN A 1 118 ? 1.394 -6.042 -0.314 1.00 61.97 118 ASN A C 1
ATOM 944 O O . ASN A 1 118 ? 1.435 -6.829 0.624 1.00 61.97 118 ASN A O 1
ATOM 948 N N . ASN A 1 119 ? 2.221 -5.012 -0.406 1.00 60.22 119 ASN A N 1
ATOM 949 C CA . ASN A 1 119 ? 3.289 -4.747 0.542 1.00 60.22 119 ASN A CA 1
ATOM 950 C C . ASN A 1 119 ? 3.193 -3.334 1.180 1.00 60.22 119 ASN A C 1
ATOM 952 O O . ASN A 1 119 ? 4.007 -3.026 2.045 1.00 60.22 119 ASN A O 1
ATOM 956 N N . PHE A 1 120 ? 2.255 -2.455 0.763 1.00 64.38 120 PHE A N 1
ATOM 957 C CA . PHE A 1 120 ? 2.316 -1.000 1.067 1.00 64.38 120 PHE A CA 1
ATOM 958 C C . PHE A 1 120 ? 0.953 -0.302 1.241 1.00 64.38 120 PHE A C 1
ATOM 960 O O . PHE A 1 120 ? 0.838 0.912 1.075 1.00 64.38 120 PHE A O 1
ATOM 967 N N . VAL A 1 121 ? -0.117 -1.031 1.565 1.00 74.06 121 VAL A N 1
ATOM 968 C CA . VAL A 1 121 ? -1.468 -0.442 1.548 1.00 74.06 121 VAL A CA 1
ATOM 969 C C . VAL A 1 121 ? -1.783 0.482 2.738 1.00 74.06 121 VAL A C 1
ATOM 971 O O . VAL A 1 121 ? -2.904 0.962 2.798 1.00 74.06 121 VAL A O 1
ATOM 974 N N . LEU A 1 122 ? -0.890 0.738 3.706 1.00 91.31 122 LEU A N 1
ATOM 975 C CA . LEU A 1 122 ? -1.275 1.432 4.954 1.00 91.31 122 LEU A CA 1
ATOM 976 C C . LEU A 1 122 ? -1.982 2.772 4.708 1.00 91.31 122 LEU A C 1
ATOM 978 O O . LEU A 1 122 ? -3.077 2.983 5.228 1.00 91.31 122 LEU A O 1
ATOM 982 N N . SER A 1 123 ? -1.403 3.636 3.871 1.00 92.06 123 SER A N 1
ATOM 983 C CA . SER A 1 123 ? -1.994 4.929 3.504 1.00 92.06 123 SER A CA 1
ATOM 984 C C . SER A 1 123 ? -3.353 4.762 2.814 1.00 92.06 123 SER A C 1
ATOM 986 O O . SER A 1 123 ? -4.339 5.386 3.204 1.00 92.06 123 SER A O 1
ATOM 988 N N . HIS A 1 124 ? -3.436 3.880 1.818 1.00 93.38 124 HIS A N 1
ATOM 989 C CA . HIS A 1 124 ? -4.649 3.668 1.032 1.00 93.38 124 HIS A CA 1
ATOM 990 C C . HIS A 1 124 ? -5.755 2.941 1.814 1.00 93.38 124 HIS A C 1
ATOM 992 O O . HIS A 1 124 ? -6.926 3.271 1.643 1.00 93.38 124 HIS A O 1
ATOM 998 N N . LEU A 1 125 ? -5.413 2.005 2.707 1.00 93.69 125 LEU A N 1
ATOM 999 C CA . LEU A 1 125 ? -6.359 1.377 3.630 1.00 93.69 125 LEU A CA 1
ATOM 1000 C C . LEU A 1 125 ? -6.860 2.397 4.633 1.00 93.69 125 LEU A C 1
ATOM 1002 O O . LEU A 1 125 ? -8.067 2.507 4.797 1.00 93.69 125 LEU A O 1
ATOM 1006 N N . LYS A 1 126 ? -5.975 3.171 5.272 1.00 93.06 126 LYS A N 1
ATOM 1007 C CA . LYS A 1 126 ? -6.398 4.200 6.229 1.00 93.06 126 LYS A CA 1
ATOM 1008 C C . LYS A 1 126 ? -7.369 5.166 5.559 1.00 93.06 126 LYS A C 1
ATOM 1010 O O . LYS A 1 126 ? -8.464 5.381 6.076 1.00 93.06 126 LYS A O 1
ATOM 1015 N N . ARG A 1 127 ? -7.048 5.609 4.339 1.00 92.69 127 ARG A N 1
ATOM 1016 C CA . ARG A 1 127 ? -7.930 6.488 3.573 1.00 92.69 127 ARG A CA 1
ATOM 1017 C C . ARG A 1 127 ? -9.262 5.842 3.192 1.00 92.69 127 ARG A C 1
ATOM 1019 O O . ARG A 1 127 ? -10.308 6.474 3.322 1.00 92.69 127 ARG A O 1
ATOM 1026 N N . LEU A 1 128 ? -9.250 4.580 2.765 1.00 93.75 128 LEU A N 1
ATOM 1027 C CA . LEU A 1 128 ? -10.468 3.817 2.488 1.00 93.75 128 LEU A CA 1
ATOM 1028 C C . LEU A 1 128 ? -11.342 3.663 3.744 1.00 93.75 128 LEU A C 1
ATOM 1030 O O . LEU A 1 128 ? -12.562 3.681 3.643 1.00 93.75 128 LEU A O 1
ATOM 1034 N N . LEU A 1 129 ? -10.749 3.505 4.926 1.00 93.81 129 LEU A N 1
ATOM 1035 C CA . LEU A 1 129 ? -11.482 3.308 6.180 1.00 93.81 129 LEU A CA 1
ATOM 1036 C C . LEU A 1 129 ? -12.062 4.610 6.748 1.00 93.81 129 LEU A C 1
ATOM 1038 O O . LEU A 1 129 ? -13.104 4.569 7.404 1.00 93.81 129 LEU A O 1
ATOM 1042 N N . GLU A 1 130 ? -11.432 5.749 6.460 1.00 92.06 130 GLU A N 1
ATOM 1043 C CA . GLU A 1 130 ? -11.980 7.087 6.722 1.00 92.06 130 GLU A CA 1
ATOM 1044 C C . GLU A 1 130 ? -13.180 7.407 5.817 1.00 92.06 130 GLU A C 1
ATOM 1046 O O . GLU A 1 130 ? -14.133 8.051 6.256 1.00 92.06 130 GLU A O 1
ATOM 1051 N N . PHE A 1 131 ? -13.160 6.911 4.574 1.00 91.56 131 PHE A N 1
ATOM 1052 C CA . PHE A 1 131 ? -14.209 7.107 3.566 1.00 91.56 131 PHE A CA 1
ATOM 1053 C C . PHE A 1 131 ? -14.718 5.758 3.034 1.00 91.56 131 PHE A C 1
ATOM 1055 O O . PHE A 1 131 ? -14.508 5.426 1.861 1.00 91.56 131 PHE A O 1
ATOM 1062 N N . PRO A 1 132 ? -15.377 4.947 3.882 1.00 91.81 132 PRO A N 1
ATOM 1063 C CA . PRO A 1 132 ? -15.704 3.572 3.541 1.00 91.81 132 PRO A CA 1
ATOM 1064 C C . PRO A 1 132 ? -16.737 3.502 2.418 1.00 91.81 132 PRO A C 1
ATOM 1066 O O . PRO A 1 132 ? -17.854 4.007 2.542 1.00 91.81 132 PRO A O 1
ATOM 1069 N N . ALA A 1 133 ? -16.383 2.787 1.352 1.00 91.06 133 ALA A N 1
ATOM 1070 C CA . ALA A 1 133 ? -17.282 2.430 0.263 1.00 91.06 133 ALA A CA 1
ATOM 1071 C C . ALA A 1 133 ? -17.498 0.906 0.250 1.00 91.06 133 ALA A C 1
ATOM 1073 O O . ALA A 1 133 ? -16.521 0.157 0.283 1.00 91.06 133 ALA A O 1
ATOM 1074 N N . PRO A 1 134 ? -18.748 0.408 0.184 1.00 93.06 134 PRO A N 1
ATOM 1075 C CA . PRO A 1 134 ? -19.011 -1.032 0.213 1.00 93.06 134 PRO A CA 1
ATOM 1076 C C . PRO A 1 134 ? -18.501 -1.762 -1.036 1.00 93.06 134 PRO A C 1
ATOM 1078 O O . PRO A 1 134 ? -18.177 -2.946 -0.956 1.00 93.06 134 PRO A O 1
ATOM 1081 N N . TYR A 1 135 ? -18.418 -1.055 -2.165 1.00 94.06 135 TYR A N 1
ATOM 1082 C CA . TYR A 1 135 ? -17.924 -1.541 -3.450 1.00 94.06 135 TYR A CA 1
ATOM 1083 C C . TYR A 1 135 ? -17.067 -0.452 -4.088 1.00 94.06 135 TYR A C 1
ATOM 1085 O O . TYR A 1 135 ? -17.464 0.713 -4.096 1.00 94.06 135 TYR A O 1
ATOM 1093 N N . PHE A 1 136 ? -15.906 -0.822 -4.614 1.00 92.88 136 PHE A N 1
ATOM 1094 C CA . PHE A 1 136 ? -14.984 0.104 -5.273 1.00 92.88 136 PHE A CA 1
ATOM 1095 C C . PHE A 1 136 ? -14.085 -0.653 -6.243 1.00 92.88 136 PHE A C 1
ATOM 1097 O O . PHE A 1 136 ? -13.940 -1.878 -6.170 1.00 92.88 136 PHE A O 1
ATOM 1104 N N . LYS A 1 137 ? -13.477 0.088 -7.168 1.00 94.12 137 LYS A N 1
ATOM 1105 C CA . LYS A 1 137 ? -12.485 -0.469 -8.079 1.00 94.12 137 LYS A CA 1
ATOM 1106 C C . LYS A 1 137 ? -11.107 -0.328 -7.472 1.00 94.12 137 LYS A C 1
ATOM 1108 O O . LYS A 1 137 ? -10.763 0.713 -6.920 1.00 94.12 137 LYS A O 1
ATOM 1113 N N . VAL A 1 138 ? -10.311 -1.374 -7.612 1.00 93.56 138 VAL A N 1
ATOM 1114 C CA . VAL A 1 138 ? -8.931 -1.388 -7.147 1.00 93.56 138 VAL A CA 1
ATOM 1115 C C . VAL A 1 138 ? -7.963 -1.513 -8.304 1.00 93.56 138 VAL A C 1
ATOM 1117 O O . VAL A 1 138 ? -8.279 -2.117 -9.333 1.00 93.56 138 VAL A O 1
ATOM 1120 N N . VAL A 1 139 ? -6.769 -0.974 -8.098 1.00 94.00 139 VAL A N 1
ATOM 1121 C CA . VAL A 1 139 ? -5.591 -1.213 -8.922 1.00 94.00 139 VAL A CA 1
ATOM 1122 C C . VAL A 1 139 ? -4.429 -1.656 -8.036 1.00 94.00 139 VAL A C 1
ATOM 1124 O O . VAL A 1 139 ? -4.214 -1.090 -6.971 1.00 94.00 139 VAL A O 1
ATOM 1127 N N . VAL A 1 140 ? -3.677 -2.655 -8.492 1.00 92.69 140 VAL A N 1
ATOM 1128 C CA . VAL A 1 140 ? -2.424 -3.136 -7.904 1.00 92.69 140 VAL A CA 1
ATOM 1129 C C . VAL A 1 140 ? -1.292 -2.712 -8.850 1.00 92.69 140 VAL A C 1
ATOM 1131 O O . VAL A 1 140 ? -1.020 -3.431 -9.820 1.00 92.69 140 VAL A O 1
ATOM 1134 N N . PRO A 1 141 ? -0.657 -1.537 -8.650 1.00 92.56 141 PRO A N 1
ATOM 1135 C CA . PRO A 1 141 ? 0.227 -0.937 -9.651 1.00 92.56 141 PRO A CA 1
ATOM 1136 C C . PRO A 1 141 ? 1.377 -1.849 -10.086 1.00 92.56 141 PRO A C 1
ATOM 1138 O O . PRO A 1 141 ? 1.644 -1.965 -11.280 1.00 92.56 141 PRO A O 1
ATOM 1141 N N . GLN A 1 142 ? 1.998 -2.582 -9.156 1.00 89.25 142 GLN A N 1
ATOM 1142 C CA . GLN A 1 142 ? 3.079 -3.524 -9.476 1.00 89.25 142 GLN A CA 1
ATOM 1143 C C . GLN A 1 142 ? 2.678 -4.600 -10.495 1.00 89.25 142 GLN A C 1
ATOM 1145 O O . GLN A 1 142 ? 3.492 -5.019 -11.319 1.00 89.25 142 GLN A O 1
ATOM 1150 N N . LEU A 1 143 ? 1.421 -5.055 -10.465 1.00 90.94 143 LEU A N 1
ATOM 1151 C CA . LEU A 1 143 ? 0.945 -6.095 -11.376 1.00 90.94 143 LEU A CA 1
ATOM 1152 C C . LEU A 1 143 ? 0.736 -5.574 -12.802 1.00 90.94 143 LEU A C 1
ATOM 1154 O O . LEU A 1 143 ? 0.743 -6.382 -13.730 1.00 90.94 143 LEU A O 1
ATOM 1158 N N . LEU A 1 144 ? 0.591 -4.257 -13.003 1.00 90.94 144 LEU A N 1
ATOM 1159 C CA . LEU A 1 144 ? 0.475 -3.662 -14.341 1.00 90.94 144 LEU A CA 1
ATOM 1160 C C . LEU A 1 144 ? 1.733 -3.915 -15.176 1.00 90.94 144 LEU A C 1
ATOM 1162 O O . LEU A 1 144 ? 1.636 -4.166 -16.376 1.00 90.94 144 LEU A O 1
ATOM 1166 N N . PHE A 1 145 ? 2.896 -3.919 -14.522 1.00 88.56 145 PHE A N 1
ATOM 1167 C CA . PHE A 1 145 ? 4.211 -4.051 -15.154 1.00 88.56 145 PHE A CA 1
ATOM 1168 C C . PHE A 1 145 ? 4.721 -5.493 -15.215 1.00 88.56 145 PHE A C 1
ATOM 1170 O O . PHE A 1 145 ? 5.838 -5.740 -15.664 1.00 88.56 145 PHE A O 1
ATOM 1177 N N . ASN A 1 146 ? 3.901 -6.461 -14.801 1.00 87.06 146 ASN A N 1
ATOM 1178 C CA . ASN A 1 146 ? 4.171 -7.876 -15.001 1.00 87.06 146 ASN A CA 1
ATOM 1179 C C . ASN A 1 146 ? 3.252 -8.409 -16.114 1.00 87.06 146 ASN A C 1
ATOM 1181 O O . ASN A 1 146 ? 2.073 -8.649 -15.843 1.00 87.06 146 ASN A O 1
ATOM 1185 N N . PRO A 1 147 ? 3.764 -8.668 -17.336 1.00 84.94 147 PRO A N 1
ATOM 1186 C CA . PRO A 1 147 ? 2.939 -9.080 -18.477 1.00 84.94 147 PRO A CA 1
ATOM 1187 C C . PRO A 1 147 ? 2.095 -10.336 -18.224 1.00 84.94 147 PRO A C 1
ATOM 1189 O O . PRO A 1 147 ? 1.008 -10.482 -18.773 1.00 84.94 147 PRO A O 1
ATOM 1192 N N . SER A 1 148 ? 2.570 -11.240 -17.361 1.00 89.00 148 SER A N 1
ATOM 1193 C CA . SER A 1 148 ? 1.832 -12.454 -16.989 1.00 89.00 148 SER A CA 1
ATOM 1194 C C . SER A 1 148 ? 0.710 -12.203 -15.973 1.00 89.00 148 SER A C 1
ATOM 1196 O O . SER A 1 148 ? -0.139 -13.069 -15.765 1.00 89.00 148 SER A O 1
ATOM 1198 N N . LYS A 1 149 ? 0.697 -11.025 -15.331 1.00 86.94 149 LYS A N 1
ATOM 1199 C CA . LYS A 1 149 ? -0.213 -10.678 -14.233 1.00 86.94 149 LYS A CA 1
ATOM 1200 C C . LYS A 1 149 ? -1.054 -9.420 -14.471 1.00 86.94 149 LYS A C 1
ATOM 1202 O O . LYS A 1 149 ? -1.896 -9.118 -13.630 1.00 86.94 149 LYS A O 1
ATOM 1207 N N . THR A 1 150 ? -0.922 -8.733 -15.607 1.00 86.06 150 THR A N 1
ATOM 1208 C CA . THR A 1 150 ? -1.683 -7.504 -15.905 1.00 86.06 150 THR A CA 1
ATOM 1209 C C . THR A 1 150 ? -3.199 -7.706 -15.800 1.00 86.06 150 THR A C 1
ATOM 1211 O O . THR A 1 150 ? -3.902 -6.864 -15.248 1.00 86.06 150 THR A O 1
ATOM 1214 N N . GLY A 1 151 ? -3.716 -8.868 -16.222 1.00 84.38 151 GLY A N 1
ATOM 1215 C CA . GLY A 1 151 ? -5.136 -9.223 -16.075 1.00 84.38 151 GLY A CA 1
ATOM 1216 C C . GLY A 1 151 ? -5.618 -9.345 -14.621 1.00 84.38 151 GLY A C 1
ATOM 1217 O O . GLY A 1 151 ? -6.823 -9.438 -14.383 1.00 84.38 151 GLY A O 1
ATOM 1218 N N . TYR A 1 152 ? -4.698 -9.334 -13.652 1.00 87.62 152 TYR A N 1
ATOM 1219 C CA . TYR A 1 152 ? -4.955 -9.347 -12.211 1.00 87.62 152 TYR A CA 1
ATOM 1220 C C . TYR A 1 152 ? -4.771 -7.991 -11.535 1.00 87.62 152 TYR A C 1
ATOM 1222 O O . TYR A 1 152 ? -5.153 -7.835 -10.379 1.00 87.62 152 TYR A O 1
ATOM 1230 N N . ALA A 1 153 ? -4.248 -7.005 -12.263 1.00 90.62 153 ALA A N 1
ATOM 1231 C CA . ALA A 1 153 ? -3.885 -5.711 -11.714 1.00 90.62 153 ALA A CA 1
ATOM 1232 C C . ALA A 1 153 ? -5.084 -4.814 -11.394 1.00 90.62 153 ALA A C 1
ATOM 1234 O O . ALA A 1 153 ? -4.926 -3.876 -10.630 1.00 90.62 153 ALA A O 1
ATOM 1235 N N . VAL A 1 154 ? -6.265 -5.067 -11.965 1.00 93.50 154 VAL A N 1
ATOM 1236 C CA . VAL A 1 154 ? -7.468 -4.246 -11.747 1.00 93.50 154 VAL A CA 1
ATOM 1237 C C . VAL A 1 154 ? -8.672 -5.136 -11.481 1.00 93.50 154 VAL A C 1
ATOM 1239 O O . VAL A 1 154 ? -8.797 -6.214 -12.065 1.00 93.50 154 VAL A O 1
ATOM 1242 N N . GLY A 1 155 ? -9.588 -4.702 -10.624 1.00 93.88 155 GLY A N 1
ATOM 1243 C CA . GLY A 1 155 ? -10.890 -5.350 -10.482 1.00 93.88 155 GLY A CA 1
ATOM 1244 C C . GLY A 1 155 ? -11.767 -4.682 -9.437 1.00 93.88 155 GLY A C 1
ATOM 1245 O O . GLY A 1 155 ? -11.460 -3.594 -8.962 1.00 93.88 155 GLY A O 1
ATOM 1246 N N . GLU A 1 156 ? -12.867 -5.339 -9.094 1.00 94.75 156 GLU A N 1
ATOM 1247 C CA . GLU A 1 156 ? -13.791 -4.867 -8.065 1.00 94.75 156 GLU A CA 1
ATOM 1248 C C . GLU A 1 156 ? -13.469 -5.517 -6.722 1.00 94.75 156 GLU A C 1
ATOM 1250 O O . GLU A 1 156 ? -13.198 -6.720 -6.647 1.00 94.75 156 GLU A O 1
ATOM 1255 N N . ALA A 1 157 ? -13.507 -4.710 -5.668 1.00 94.38 157 ALA A N 1
ATOM 1256 C CA . ALA A 1 157 ? -13.357 -5.147 -4.293 1.00 94.38 157 ALA A CA 1
ATOM 1257 C C . ALA A 1 157 ? -14.593 -4.759 -3.479 1.00 94.38 157 ALA A C 1
ATOM 1259 O O . ALA A 1 157 ? -15.321 -3.820 -3.814 1.00 94.38 157 ALA A O 1
ATOM 1260 N N . THR A 1 158 ? -14.823 -5.495 -2.395 1.00 96.38 158 THR A N 1
ATOM 1261 C CA . THR A 1 158 ? -15.901 -5.202 -1.445 1.00 96.38 158 THR A CA 1
ATOM 1262 C C . THR A 1 158 ? -15.334 -4.937 -0.066 1.00 96.38 158 THR A C 1
ATOM 1264 O O . THR A 1 158 ? -14.400 -5.630 0.336 1.00 96.38 158 THR A O 1
ATOM 1267 N N . LEU A 1 159 ? -15.940 -4.018 0.681 1.00 96.50 159 LEU A N 1
ATOM 1268 C CA . LEU A 1 159 ? -15.594 -3.739 2.073 1.00 96.50 159 LEU A CA 1
ATOM 1269 C C . LEU A 1 159 ? -16.833 -3.894 2.954 1.00 96.50 159 LEU A C 1
ATOM 1271 O O . LEU A 1 159 ? -17.864 -3.259 2.733 1.00 96.50 159 LEU A O 1
ATOM 1275 N N . LYS A 1 160 ? -16.733 -4.744 3.974 1.00 96.75 160 LYS A N 1
ATOM 1276 C CA . LYS A 1 160 ? -17.795 -4.972 4.963 1.00 96.75 160 LYS A CA 1
ATOM 1277 C C . LYS A 1 160 ? -17.296 -4.587 6.343 1.00 96.75 160 LYS A C 1
ATOM 1279 O O . LYS A 1 160 ? -16.157 -4.879 6.674 1.00 96.75 160 LYS A O 1
ATOM 1284 N N . LYS A 1 161 ? -18.149 -3.986 7.173 1.00 95.50 161 LYS A N 1
ATOM 1285 C CA . LYS A 1 161 ? -17.822 -3.651 8.566 1.00 95.50 161 LYS A CA 1
ATOM 1286 C C . LYS A 1 161 ? -18.606 -4.536 9.534 1.00 95.50 161 LYS A C 1
ATOM 1288 O O . LYS A 1 161 ? -19.815 -4.701 9.379 1.00 95.50 161 LYS A O 1
ATOM 1293 N N . LYS A 1 162 ? -17.930 -5.074 10.550 1.00 93.94 162 LYS A N 1
ATOM 1294 C CA . LYS A 1 162 ? -18.509 -5.836 11.663 1.00 93.94 162 LYS A CA 1
ATOM 1295 C C . LYS A 1 162 ? -17.852 -5.396 12.975 1.00 93.94 162 LYS A C 1
ATOM 1297 O O . LYS A 1 162 ? -16.746 -5.821 13.291 1.00 93.94 162 LYS A O 1
ATOM 1302 N N . GLY A 1 163 ? -18.545 -4.555 13.745 1.00 92.50 163 GLY A N 1
ATOM 1303 C CA . GLY A 1 163 ? -17.955 -3.913 14.926 1.00 92.50 163 GLY A CA 1
ATOM 1304 C C . GLY A 1 163 ? -16.788 -3.008 14.524 1.00 92.50 163 GLY A C 1
ATOM 1305 O O . GLY A 1 163 ? -16.934 -2.207 13.600 1.00 92.50 163 GLY A O 1
ATOM 1306 N N . ASP A 1 164 ? -15.636 -3.189 15.168 1.00 94.50 164 ASP A N 1
ATOM 1307 C CA . ASP A 1 164 ? -14.390 -2.457 14.878 1.00 94.50 164 ASP A CA 1
ATOM 1308 C C . ASP A 1 164 ? -13.544 -3.117 13.770 1.00 94.50 164 ASP A C 1
ATOM 1310 O O . ASP A 1 164 ? -12.440 -2.670 13.471 1.00 94.50 164 ASP A O 1
ATOM 1314 N N . THR A 1 165 ? -14.036 -4.191 13.148 1.00 97.19 165 THR A N 1
ATOM 1315 C CA . THR A 1 165 ? -13.314 -4.909 12.092 1.00 97.19 165 THR A CA 1
ATOM 1316 C C . THR A 1 165 ? -13.938 -4.642 10.731 1.00 97.19 165 THR A C 1
ATOM 1318 O O . THR A 1 165 ? -15.146 -4.797 10.536 1.00 97.19 165 THR A O 1
ATOM 1321 N N . PHE A 1 166 ? -13.098 -4.291 9.767 1.00 97.12 166 PHE A N 1
ATOM 1322 C CA . PHE A 1 166 ? -13.422 -4.252 8.354 1.00 97.12 166 PHE A CA 1
ATOM 1323 C C . PHE A 1 166 ? -12.893 -5.505 7.657 1.00 97.12 166 PHE A C 1
ATOM 1325 O O . PHE A 1 166 ? -11.836 -6.026 7.994 1.00 97.12 166 PHE A O 1
ATOM 1332 N N . GLU A 1 167 ? -13.638 -5.995 6.679 1.00 96.94 167 GLU A N 1
ATOM 1333 C CA . GLU A 1 167 ? -13.278 -7.130 5.841 1.00 96.94 167 GLU A CA 1
ATOM 1334 C C . GLU A 1 167 ? -13.274 -6.662 4.388 1.00 96.94 167 GLU A C 1
ATOM 1336 O O . GLU A 1 167 ? -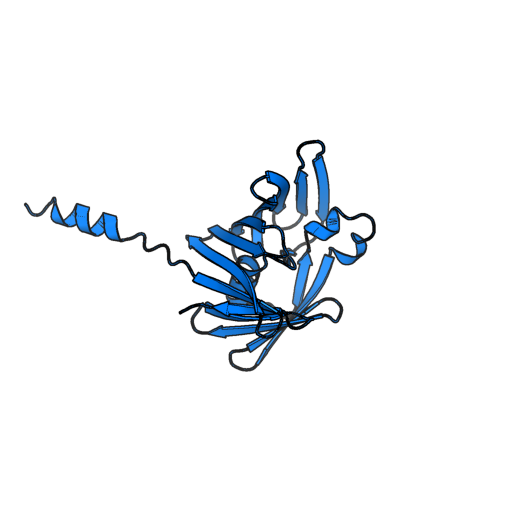14.334 -6.379 3.821 1.00 96.94 167 GLU A O 1
ATOM 1341 N N . LEU A 1 168 ? -12.078 -6.553 3.813 1.00 95.25 168 LEU A N 1
ATOM 1342 C CA . LEU A 1 168 ? -11.862 -6.258 2.404 1.00 95.25 168 LEU A CA 1
ATOM 1343 C C . LEU A 1 168 ? -11.733 -7.578 1.646 1.00 95.25 168 LEU A C 1
ATOM 1345 O O . LEU A 1 168 ? -10.958 -8.450 2.033 1.00 95.25 168 LEU A O 1
ATOM 1349 N N . VAL A 1 169 ? -12.485 -7.723 0.558 1.00 94.25 169 VAL A N 1
ATOM 1350 C CA . VAL A 1 169 ? -12.433 -8.904 -0.312 1.00 94.25 169 VAL A CA 1
ATOM 1351 C C . VAL A 1 169 ? -12.108 -8.482 -1.736 1.00 94.25 169 VAL A C 1
ATOM 1353 O O . VAL A 1 169 ? -12.815 -7.653 -2.308 1.00 94.25 169 VAL A O 1
ATOM 1356 N N . PHE A 1 170 ? -11.074 -9.089 -2.313 1.00 90.38 170 PHE A N 1
ATOM 1357 C CA . PHE A 1 170 ? -10.658 -8.895 -3.701 1.00 90.38 170 PHE A CA 1
ATOM 1358 C C . PHE A 1 170 ? -10.195 -10.232 -4.289 1.00 90.38 170 PHE A C 1
ATOM 1360 O O . PHE A 1 170 ? -9.306 -10.871 -3.744 1.00 90.38 170 PHE A O 1
ATOM 1367 N N . ARG A 1 171 ? -10.799 -10.675 -5.401 1.00 83.25 171 ARG A N 1
ATOM 1368 C CA . ARG A 1 171 ? -10.416 -11.911 -6.126 1.00 83.25 171 ARG A CA 1
ATOM 1369 C C . ARG A 1 171 ? -10.251 -13.156 -5.235 1.00 83.25 171 ARG A C 1
ATOM 1371 O O . ARG A 1 171 ? -9.305 -13.915 -5.396 1.00 83.25 171 ARG A O 1
ATOM 1378 N N . ASN A 1 172 ? -11.214 -13.379 -4.339 1.00 84.75 172 ASN A N 1
ATOM 1379 C CA . ASN A 1 172 ? -11.252 -14.454 -3.331 1.00 84.75 172 ASN A CA 1
ATOM 1380 C C . ASN A 1 172 ? -10.252 -14.321 -2.177 1.00 84.75 172 ASN A C 1
ATOM 1382 O O . ASN A 1 172 ? -10.363 -15.075 -1.212 1.00 84.75 172 ASN A O 1
ATOM 1386 N N . GLU A 1 173 ? -9.353 -13.343 -2.226 1.00 88.69 173 GLU A N 1
ATOM 1387 C CA . GLU A 1 173 ? -8.516 -12.986 -1.091 1.00 88.69 173 G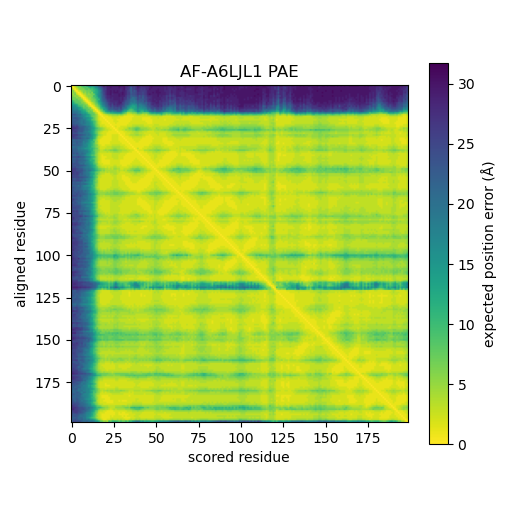LU A CA 1
ATOM 1388 C C . GLU A 1 173 ? -9.294 -12.108 -0.119 1.00 88.69 173 GLU A C 1
ATOM 1390 O O . GLU A 1 173 ? -10.152 -11.305 -0.507 1.00 88.69 173 GLU A O 1
ATOM 1395 N N . ARG A 1 174 ? -8.989 -12.277 1.165 1.00 92.25 174 ARG A N 1
ATOM 1396 C CA . ARG A 1 174 ? -9.629 -11.552 2.256 1.00 92.25 174 ARG A CA 1
ATOM 1397 C C . ARG A 1 174 ? -8.571 -10.913 3.134 1.00 92.25 174 ARG A C 1
ATOM 1399 O O . ARG A 1 174 ? -7.712 -11.612 3.658 1.00 92.25 174 ARG A O 1
ATOM 1406 N N . ILE A 1 175 ? -8.707 -9.611 3.341 1.00 93.62 175 ILE A N 1
ATOM 1407 C CA . ILE A 1 175 ? -7.918 -8.840 4.296 1.00 93.62 175 ILE A CA 1
ATOM 1408 C C . ILE A 1 175 ? -8.857 -8.418 5.424 1.00 93.62 175 ILE A C 1
ATOM 1410 O O . ILE A 1 175 ? -9.923 -7.850 5.164 1.00 93.62 175 ILE A O 1
ATOM 1414 N N . ARG A 1 176 ? -8.492 -8.704 6.675 1.00 95.75 176 ARG A N 1
ATOM 1415 C CA . ARG A 1 176 ? -9.220 -8.185 7.842 1.00 95.75 176 ARG A CA 1
ATOM 1416 C C . ARG A 1 176 ? -8.450 -7.032 8.441 1.00 95.75 176 ARG A C 1
ATOM 1418 O O . ARG A 1 176 ? -7.238 -7.109 8.568 1.00 95.75 176 ARG A O 1
ATOM 1425 N N . ILE A 1 177 ? -9.152 -5.966 8.795 1.00 96.75 177 ILE A N 1
ATOM 1426 C CA . ILE A 1 177 ? -8.537 -4.740 9.289 1.00 9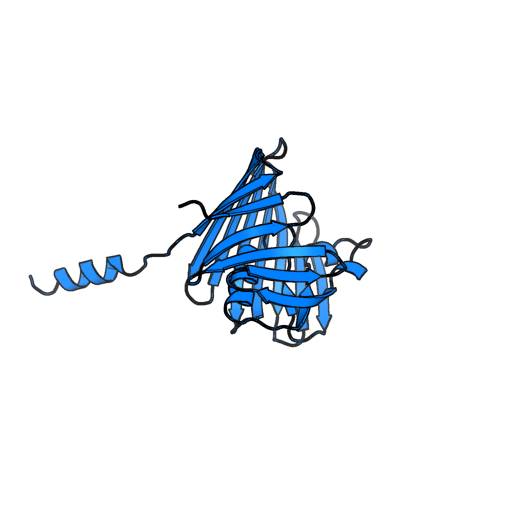6.75 177 ILE A CA 1
ATOM 1427 C C . ILE A 1 177 ? -9.267 -4.319 10.553 1.00 96.75 177 ILE A C 1
ATOM 1429 O O . ILE A 1 177 ? -10.446 -3.964 10.507 1.00 96.75 177 ILE A O 1
ATOM 1433 N N . LYS A 1 178 ? -8.588 -4.365 11.694 1.00 97.38 178 LYS A N 1
ATOM 1434 C CA . LYS A 1 178 ? -9.108 -3.829 12.948 1.00 97.38 178 LYS A CA 1
ATOM 1435 C C . LYS A 1 178 ? -8.823 -2.333 12.981 1.00 97.38 178 LYS A C 1
ATOM 1437 O O . LYS A 1 178 ? -7.667 -1.919 12.938 1.00 97.38 178 LYS A O 1
ATOM 1442 N N . TYR A 1 179 ? -9.873 -1.526 13.046 1.00 96.06 179 TYR A N 1
ATOM 1443 C CA . TYR A 1 179 ? -9.784 -0.076 12.937 1.00 96.06 179 TYR A CA 1
ATOM 1444 C C . TYR A 1 179 ? -10.613 0.599 14.020 1.00 96.06 179 TYR A C 1
ATOM 1446 O O . TYR A 1 179 ? -11.821 0.371 14.129 1.00 96.06 179 TYR A O 1
ATOM 1454 N N . LYS A 1 180 ? -9.964 1.448 14.815 1.00 94.25 180 LYS A N 1
ATOM 1455 C CA . LYS A 1 180 ? -10.585 2.127 15.950 1.00 94.25 180 LYS A CA 1
ATOM 1456 C C . LYS A 1 180 ? -9.992 3.521 16.112 1.00 94.25 180 LYS A C 1
ATOM 1458 O O . LYS A 1 180 ? -8.787 3.694 15.984 1.00 94.25 180 LYS A O 1
ATOM 1463 N N . GLU A 1 181 ? -10.847 4.505 16.396 1.00 90.75 181 GLU A N 1
ATOM 1464 C CA . GLU A 1 181 ? -10.431 5.879 16.736 1.00 90.75 181 GLU A CA 1
ATOM 1465 C C . GLU A 1 181 ? -9.459 6.512 15.717 1.00 90.75 181 GLU A C 1
ATOM 1467 O O . GLU A 1 181 ? -8.502 7.184 16.084 1.00 90.75 181 GLU A O 1
ATOM 1472 N N . GLY A 1 182 ? -9.689 6.291 14.418 1.00 90.31 182 GLY A N 1
ATOM 1473 C CA . GLY A 1 182 ? -8.842 6.863 13.364 1.00 90.31 182 GLY A CA 1
ATOM 1474 C C . GLY A 1 182 ? -7.594 6.039 13.024 1.00 90.31 182 GLY A C 1
ATOM 1475 O O . GLY A 1 182 ? -6.861 6.386 12.096 1.00 90.31 182 GLY A O 1
ATOM 1476 N N . LYS A 1 183 ? -7.339 4.942 13.745 1.00 93.38 183 LYS A N 1
ATOM 1477 C CA . LYS A 1 183 ? -6.114 4.148 13.622 1.00 93.38 183 LYS A CA 1
ATOM 1478 C C . LYS A 1 183 ? -6.394 2.736 13.142 1.00 93.38 183 LYS A C 1
ATOM 1480 O O . LYS A 1 183 ? -7.324 2.073 13.608 1.00 93.38 183 LYS A O 1
ATOM 1485 N N . ILE A 1 184 ? -5.537 2.256 12.247 1.00 95.44 184 ILE A N 1
ATOM 1486 C CA . ILE A 1 184 ? -5.418 0.826 11.977 1.00 95.44 184 ILE A CA 1
ATOM 1487 C C . ILE A 1 184 ? -4.657 0.230 13.157 1.00 95.44 184 ILE A C 1
ATOM 1489 O O . ILE A 1 184 ? -3.537 0.651 13.429 1.00 95.44 184 ILE A O 1
ATOM 1493 N N . LEU A 1 185 ? -5.280 -0.711 13.862 1.00 96.56 185 LEU A N 1
ATOM 1494 C CA . LEU A 1 185 ? -4.657 -1.438 14.967 1.00 96.56 185 LEU A CA 1
ATOM 1495 C C . LEU A 1 185 ? -3.965 -2.706 14.466 1.00 96.56 185 LEU A C 1
ATOM 1497 O O . LEU A 1 185 ? -2.903 -3.069 14.955 1.00 96.56 185 LEU A O 1
ATOM 1501 N N . GLU A 1 186 ? -4.584 -3.375 13.496 1.00 95.88 186 GLU A N 1
ATOM 1502 C CA . GLU A 1 186 ? -4.130 -4.663 12.983 1.00 95.88 186 GLU A CA 1
ATOM 1503 C C . GLU A 1 186 ? -4.652 -4.881 11.561 1.00 95.88 186 GLU A C 1
ATOM 1505 O O . GLU A 1 186 ? -5.800 -4.537 11.256 1.00 95.88 186 GLU A O 1
ATOM 1510 N N . ILE A 1 187 ? -3.822 -5.473 10.705 1.00 95.44 187 ILE A N 1
ATOM 1511 C CA . ILE A 1 187 ? -4.194 -5.986 9.388 1.00 95.44 187 ILE A CA 1
ATOM 1512 C C . ILE A 1 187 ? -3.791 -7.455 9.314 1.00 95.44 187 ILE A C 1
ATOM 1514 O O . ILE A 1 187 ? -2.621 -7.782 9.483 1.00 95.44 187 ILE A O 1
ATOM 1518 N N . GLU A 1 188 ? -4.743 -8.323 8.995 1.00 94.44 188 GLU A N 1
ATOM 1519 C CA . GLU A 1 188 ? -4.507 -9.726 8.663 1.00 94.44 188 GLU A CA 1
ATOM 1520 C C . GLU A 1 188 ? -4.599 -9.900 7.147 1.00 94.44 188 GLU A C 1
ATOM 1522 O O . GLU A 1 188 ? -5.672 -9.721 6.557 1.00 94.44 188 GLU A O 1
ATOM 1527 N N . TYR A 1 189 ? -3.489 -10.277 6.519 1.00 90.69 189 TYR A N 1
ATOM 1528 C CA . TYR A 1 189 ? -3.448 -10.673 5.116 1.00 90.69 189 TYR A CA 1
ATOM 1529 C C . TYR A 1 189 ? -3.565 -12.203 4.975 1.00 90.69 189 TYR A C 1
ATOM 1531 O O . TYR A 1 189 ? -3.291 -12.955 5.919 1.00 90.69 189 TYR A O 1
ATOM 1539 N N . PRO A 1 190 ? -3.932 -12.703 3.782 1.00 84.94 190 PRO A N 1
ATOM 1540 C CA . PRO A 1 190 ? -3.813 -14.122 3.460 1.00 84.94 190 PRO A CA 1
ATOM 1541 C C . PRO A 1 190 ? -2.385 -14.641 3.693 1.00 84.94 190 PRO A C 1
ATOM 1543 O O . PRO A 1 190 ? -1.411 -13.932 3.454 1.00 84.94 190 PRO A O 1
ATOM 1546 N N . GLY A 1 191 ? -2.248 -15.895 4.135 1.00 82.25 191 GLY A N 1
ATOM 1547 C CA . GLY A 1 191 ? -0.931 -16.518 4.333 1.00 82.25 191 GLY A CA 1
ATOM 1548 C C . GLY A 1 191 ? -0.240 -16.197 5.665 1.00 82.25 191 GLY A C 1
ATOM 1549 O O . GLY A 1 191 ? 0.977 -16.317 5.743 1.00 82.25 191 GLY A O 1
ATOM 1550 N N . TYR A 1 192 ? -1.002 -15.847 6.710 1.00 85.44 192 TYR A N 1
ATOM 1551 C CA . TYR A 1 192 ? -0.511 -15.601 8.080 1.00 85.44 192 TYR A CA 1
ATOM 1552 C C . TYR A 1 192 ? 0.397 -14.373 8.238 1.00 85.44 192 TYR A C 1
ATOM 1554 O O . TYR A 1 192 ? 1.151 -14.298 9.207 1.00 85.44 192 TYR A O 1
ATOM 1562 N N . VAL A 1 193 ? 0.322 -13.418 7.308 1.00 90.44 193 VAL A N 1
ATOM 1563 C CA . VAL A 1 193 ? 1.006 -12.129 7.445 1.00 90.44 193 VAL A CA 1
ATOM 1564 C C . VAL A 1 193 ? 0.131 -11.190 8.278 1.00 90.44 193 VAL A C 1
ATOM 1566 O O . VAL A 1 193 ? -1.018 -10.931 7.904 1.00 90.44 193 VAL A O 1
ATOM 1569 N N . THR A 1 194 ? 0.670 -10.659 9.376 1.00 93.94 194 THR A N 1
ATOM 1570 C CA . THR A 1 194 ? 0.009 -9.631 10.195 1.00 93.94 194 THR A CA 1
ATOM 1571 C C . THR A 1 194 ? 0.802 -8.330 10.201 1.00 93.94 194 THR A C 1
ATOM 1573 O O . THR A 1 194 ? 2.032 -8.327 10.140 1.00 93.94 194 THR A O 1
ATOM 1576 N N . VAL A 1 195 ? 0.085 -7.206 10.237 1.00 94.56 195 VAL A N 1
ATOM 1577 C CA . VAL A 1 195 ? 0.653 -5.865 10.411 1.00 94.56 195 VAL A CA 1
ATOM 1578 C C . VAL A 1 195 ? -0.023 -5.215 11.608 1.00 94.56 195 VAL A C 1
ATOM 1580 O O . VAL A 1 195 ? -1.213 -4.925 11.550 1.00 94.56 195 VAL A O 1
ATOM 1583 N N . GLU A 1 196 ? 0.717 -4.998 12.688 1.00 95.81 196 GLU A N 1
ATOM 1584 C CA . GLU A 1 196 ? 0.178 -4.588 13.992 1.00 95.81 196 GLU A CA 1
ATOM 1585 C C . GLU A 1 196 ? 0.781 -3.259 14.431 1.00 95.81 196 GLU A C 1
ATOM 1587 O O . GLU A 1 196 ? 1.998 -3.081 14.346 1.00 95.81 196 GLU A O 1
ATOM 1592 N N . LEU A 1 197 ? -0.059 -2.342 14.912 1.00 95.81 197 LEU A N 1
ATOM 1593 C CA . LEU A 1 197 ? 0.385 -1.071 15.480 1.00 95.81 197 LEU A CA 1
ATOM 1594 C C . LEU A 1 197 ? 1.264 -1.330 16.715 1.00 95.81 197 LEU A C 1
ATOM 1596 O O . LEU A 1 197 ? 0.913 -2.133 17.578 1.00 95.81 197 LEU A O 1
ATOM 1600 N N . ILE A 1 198 ? 2.403 -0.647 16.785 1.00 93.62 198 ILE A N 1
ATOM 1601 C CA . ILE A 1 198 ? 3.306 -0.641 17.935 1.00 93.62 198 ILE A CA 1
ATOM 1602 C C . ILE A 1 198 ? 2.926 0.559 18.809 1.00 93.62 198 ILE A C 1
ATOM 1604 O O . ILE A 1 198 ? 2.969 1.695 18.333 1.00 93.62 198 ILE A O 1
ATOM 1608 N N . ASP A 1 199 ? 2.538 0.284 20.055 1.00 73.56 199 ASP A N 1
ATOM 1609 C CA . ASP A 1 199 ? 2.229 1.295 21.079 1.00 73.56 199 ASP A CA 1
ATOM 1610 C C . ASP A 1 199 ? 3.487 1.985 21.639 1.00 73.56 199 ASP A C 1
ATOM 1612 O O . ASP A 1 199 ? 4.514 1.294 21.854 1.00 73.56 199 ASP A O 1
#

Sequence (199 aa):
MKKLLVIFIVLFSIFTFAEIYSIKIGDTLLGTSVLFENNNIFTTKTEIDYGVLYTIDSTTVFNENLFENYTVSFTVDGSYTGQIVGNYDGKVANFVFETLQSSYTYSLNSRDLIILDNNFVLSHLKRLLEFPAPYFKVVVPQLLFNPSKTGYAVGEATLKKKGDTFELVFRNERIRIKYKEGKILEIEYPGYVTVELID

Solvent-accessible surface area (backbone atoms only — not comparable to full-atom values): 10654 Å² total; per-residue (Å²): 123,78,74,62,58,59,58,62,59,64,74,66,69,78,75,66,61,67,49,42,27,41,29,25,50,70,92,43,81,38,32,39,35,38,38,37,58,56,93,53,36,31,37,37,46,34,40,38,54,83,92,55,43,38,37,36,46,34,41,36,36,41,55,84,76,30,58,35,37,35,38,37,37,38,27,49,72,87,40,82,61,33,34,42,42,35,40,34,80,68,43,47,37,39,36,35,42,38,41,98,85,51,76,49,77,50,79,42,88,48,57,69,52,38,66,50,40,103,87,69,33,64,61,47,50,53,38,38,67,77,56,72,55,57,63,45,34,35,33,24,70,75,30,57,79,33,87,95,37,36,88,69,15,54,50,69,32,37,44,46,79,59,88,56,32,36,41,38,38,44,93,91,42,54,35,41,35,37,45,57,96,94,38,73,50,34,36,41,43,74,89,52,34,37,39,33,52,60,131

Nearest PDB structures (foldseek):
  1p32-assembly1_B  TM=4.310E-01  e=1.034E+00  Homo sapiens
  8qwq-assembly1_A  TM=4.194E-01  e=2.023E+00  Neisseria gonorrhoeae
  2q5t-assembly1_A  TM=1.606E-01  e=5.563E-01  Vibrio cholerae

Secondary structure (DSSP, 8-state):
-TTHHHHHHHTT----PEEEEEEEETTEEEEEEEEEEETTEEEEEEEEESSSEEEEEEEEEEETTEEEEEEEEEEETTEEEEEEEEEE-SSEEEEEEE-SS-EEEEEEE-SSEEE--TTT-HHHHHHHHHS--SEEEEE-HHHHT-TTTGGGSEEEEEEEEETTEEEEEETTEEEEEEEETTEEEEEEETTTEEEEE--

Radius of gyration: 18.13 Å; Cα contacts (8 Å, |Δi|>4): 437; chains: 1; bounding box: 40×57×46 Å

Organism: Thermosipho melanesiensis (strain DSM 12029 / CIP 104789 / BI429) (NCBI:txid391009)

Mean predicted aligned error: 6.53 Å